Protein AF-0000000068152189 (afdb_homodimer)

Radius of gyration: 27.45 Å; Cα contacts (8 Å, |Δi|>4): 541; chains: 2; bounding box: 45×112×86 Å

Sequence (292 aa):
MARLLTAMFAVFGICLFSLASARADPGDDVKAAYSAWDAAFNNADAKAIAAFYTDDAIFLPATHDVIKGPAGVEKFFGGIFGMGVTGHKLELIEAQGEGNLLIGTAKWSAKGKDAKGADQPWAGVATHVFEKQADGSLKLRVHTFNMARLLTAMFAVFGICLFSLASARADPGDDVKAAYSAWDAAFNNADAKAIAAFYTDDAIFLPATHDVIKGPAGVEKFFGGIFGMGVTGHKLELIEAQGEGNLLIGTAKWSAKGKDAKGADQPWAGVATHVFEKQADGSLKLRVHTFN

Organism: Rhizobium meliloti (strain 1021) (NCBI:txid266834)

Structure (mmCIF, N/CA/C/O backbone):
data_AF-0000000068152189-model_v1
#
loop_
_entity.id
_entity.type
_entity.pdbx_description
1 polymer 'Hypothetical signal peptide protein'
#
loop_
_atom_site.group_PDB
_atom_site.id
_atom_site.type_symbol
_atom_site.label_atom_id
_atom_site.label_alt_id
_atom_site.label_comp_id
_atom_site.label_asym_id
_atom_site.label_entity_id
_atom_site.label_seq_id
_atom_site.pdbx_PDB_ins_code
_atom_site.Cartn_x
_atom_site.Cartn_y
_atom_site.Cartn_z
_atom_site.occupancy
_atom_site.B_iso_or_equiv
_atom_site.auth_seq_id
_atom_site.auth_comp_id
_atom_site.auth_asym_id
_atom_site.auth_atom_id
_atom_site.pdbx_PDB_model_num
ATOM 1 N N . MET A 1 1 ? 8.516 87.375 -3.467 1 39.66 1 MET A N 1
ATOM 2 C CA . MET A 1 1 ? 7.641 86.188 -3.773 1 39.66 1 MET A CA 1
ATOM 3 C C . MET A 1 1 ? 8.414 84.875 -3.736 1 39.66 1 MET A C 1
ATOM 5 O O . MET A 1 1 ? 9.281 84.688 -4.578 1 39.66 1 MET A O 1
ATOM 9 N N . ALA A 1 2 ? 8.75 84.438 -2.482 1 48.41 2 ALA A N 1
ATOM 10 C CA . ALA A 1 2 ? 9.492 83.25 -2.117 1 48.41 2 ALA A CA 1
ATOM 11 C C . ALA A 1 2 ? 8.789 82 -2.631 1 48.41 2 ALA A C 1
ATOM 13 O O . ALA A 1 2 ? 7.598 81.75 -2.373 1 48.41 2 ALA A O 1
ATOM 14 N N . ARG A 1 3 ? 9.102 81.438 -3.793 1 50.25 3 ARG A N 1
ATOM 15 C CA . ARG A 1 3 ? 8.664 80.188 -4.332 1 50.25 3 ARG A CA 1
ATOM 16 C C . ARG A 1 3 ? 8.945 79.062 -3.348 1 50.25 3 ARG A C 1
ATOM 18 O O . ARG A 1 3 ? 10.094 78.812 -2.973 1 50.25 3 ARG A O 1
ATOM 25 N N . LEU A 1 4 ? 8.008 78.688 -2.43 1 46.41 4 LEU A N 1
ATOM 26 C CA . LEU A 1 4 ? 8.039 77.5 -1.586 1 46.41 4 LEU A CA 1
ATOM 27 C C . LEU A 1 4 ? 8.133 76.25 -2.434 1 46.41 4 LEU A C 1
ATOM 29 O O . LEU A 1 4 ? 7.293 76 -3.307 1 46.41 4 LEU A O 1
ATOM 33 N N . LEU A 1 5 ? 9.297 75.688 -2.705 1 50.59 5 LEU A N 1
ATOM 34 C CA . LEU A 1 5 ? 9.539 74.438 -3.332 1 50.59 5 LEU A CA 1
ATOM 35 C C . LEU A 1 5 ? 8.906 73.312 -2.521 1 50.59 5 LEU A C 1
ATOM 37 O O . LEU A 1 5 ? 9.211 73.125 -1.341 1 50.59 5 LEU A O 1
ATOM 41 N N . THR A 1 6 ? 7.629 72.938 -2.723 1 51.97 6 THR A N 1
ATOM 42 C CA . THR A 1 6 ? 6.93 71.75 -2.16 1 51.97 6 THR A CA 1
ATOM 43 C C . THR A 1 6 ? 7.629 70.5 -2.557 1 51.97 6 THR A C 1
ATOM 45 O O . THR A 1 6 ? 7.77 70.188 -3.744 1 51.97 6 THR A O 1
ATOM 48 N N . ALA A 1 7 ? 8.609 69.938 -1.788 1 50.94 7 ALA A N 1
ATOM 49 C CA . ALA A 1 7 ? 9.211 68.625 -1.962 1 50.94 7 ALA A CA 1
ATOM 50 C C . ALA A 1 7 ? 8.156 67.562 -1.886 1 50.94 7 ALA A C 1
ATOM 52 O O . ALA A 1 7 ? 7.414 67.438 -0.903 1 50.94 7 ALA A O 1
ATOM 53 N N . MET A 1 8 ? 7.566 67.125 -2.957 1 50.34 8 MET A N 1
ATOM 54 C CA . MET A 1 8 ? 6.699 65.938 -3.047 1 50.34 8 MET A CA 1
ATOM 55 C C . MET A 1 8 ? 7.445 64.688 -2.635 1 50.34 8 MET A C 1
ATOM 57 O O . MET A 1 8 ? 8.484 64.375 -3.207 1 50.34 8 MET A O 1
ATOM 61 N N . PHE A 1 9 ? 7.41 64.25 -1.346 1 53.28 9 PHE A N 1
ATOM 62 C CA . PHE A 1 9 ? 7.926 62.969 -0.886 1 53.28 9 PHE A CA 1
ATOM 63 C C . PHE A 1 9 ? 7.168 61.812 -1.535 1 53.28 9 PHE A C 1
ATOM 65 O O . PHE A 1 9 ? 5.961 61.656 -1.326 1 53.28 9 PHE A O 1
ATOM 72 N N . ALA A 1 10 ? 7.633 61.25 -2.631 1 52.12 10 ALA A N 1
ATOM 73 C CA . ALA A 1 10 ? 7.098 60.031 -3.219 1 52.12 10 ALA A CA 1
ATOM 74 C C . ALA A 1 10 ? 7.312 58.844 -2.291 1 52.12 10 ALA A C 1
ATOM 76 O O . ALA A 1 10 ? 8.445 58.5 -1.95 1 52.12 10 ALA A O 1
ATOM 77 N N . VAL A 1 11 ? 6.355 58.469 -1.396 1 55.03 11 VAL A N 1
ATOM 78 C CA . VAL A 1 11 ? 6.363 57.25 -0.635 1 55.03 11 VAL A CA 1
ATOM 79 C C . VAL A 1 11 ? 6.379 56.062 -1.592 1 55.03 11 VAL A C 1
ATOM 81 O O . VAL A 1 11 ? 5.441 55.875 -2.373 1 55.03 11 VAL A O 1
ATOM 84 N N . PHE A 1 12 ? 7.59 55.5 -2.027 1 54.66 12 PHE A N 1
ATOM 85 C CA . PHE A 1 12 ? 7.699 54.25 -2.752 1 54.66 12 PHE A CA 1
ATOM 86 C C . PHE A 1 12 ? 7.172 53.094 -1.911 1 54.66 12 PHE A C 1
ATOM 88 O O . PHE A 1 12 ? 7.754 52.75 -0.881 1 54.66 12 PHE A O 1
ATOM 95 N N . GLY A 1 13 ? 5.891 52.781 -2.043 1 51.22 13 GLY A N 1
ATOM 96 C CA . GLY A 1 13 ? 5.348 51.594 -1.441 1 51.22 13 GLY A CA 1
ATOM 97 C C . GLY A 1 13 ? 6.039 50.312 -1.911 1 51.22 13 GLY A C 1
ATOM 98 O O . GLY A 1 13 ? 6.102 50.031 -3.111 1 51.22 13 GLY A O 1
ATOM 99 N N . ILE A 1 14 ? 7.023 49.781 -1.205 1 55.91 14 ILE A N 1
ATOM 100 C CA . ILE A 1 14 ? 7.605 48.469 -1.452 1 55.91 14 ILE A CA 1
ATOM 101 C C . ILE A 1 14 ? 6.504 47.406 -1.477 1 55.91 14 ILE A C 1
ATOM 103 O O . ILE A 1 14 ? 5.859 47.156 -0.458 1 55.91 14 ILE A O 1
ATOM 107 N N . CYS A 1 15 ? 5.883 47.125 -2.6 1 54.66 15 CYS A N 1
ATOM 108 C CA . CYS A 1 15 ? 5.027 45.969 -2.77 1 54.66 15 CYS A CA 1
ATOM 109 C C . CYS A 1 15 ? 5.801 44.688 -2.523 1 54.66 15 CYS A C 1
ATOM 111 O O . CYS A 1 15 ? 6.68 44.312 -3.312 1 54.66 15 CYS A O 1
ATOM 113 N N . LEU A 1 16 ? 5.961 44.219 -1.34 1 51.78 16 LEU A N 1
ATOM 114 C CA . LEU A 1 16 ? 6.461 42.875 -1.058 1 51.78 16 LEU A CA 1
ATOM 115 C C . LEU A 1 16 ? 5.625 41.812 -1.779 1 51.78 16 LEU A C 1
ATOM 117 O O . LEU A 1 16 ? 4.488 41.531 -1.387 1 51.78 16 LEU A O 1
ATOM 121 N N . PHE A 1 17 ? 5.781 41.594 -3.041 1 50.94 17 PHE A N 1
ATOM 122 C CA . PHE A 1 17 ? 5.27 40.375 -3.686 1 50.94 17 PHE A CA 1
ATOM 123 C C . PHE A 1 17 ? 5.676 39.125 -2.91 1 50.94 17 PHE A C 1
ATOM 125 O O . PHE A 1 17 ? 6.867 38.812 -2.809 1 50.94 17 PHE A O 1
ATOM 132 N N . SER A 1 18 ? 4.934 38.75 -1.994 1 49.97 18 SER A N 1
ATOM 133 C CA . SER A 1 18 ? 5.125 37.406 -1.424 1 49.97 18 SER A CA 1
ATOM 134 C C . SER A 1 18 ? 5.223 36.344 -2.516 1 49.97 18 SER A C 1
ATOM 136 O O . SER A 1 18 ? 4.281 36.156 -3.287 1 49.97 18 SER A O 1
ATOM 138 N N . LEU A 1 19 ? 6.258 36.188 -3.152 1 48.12 19 LEU A N 1
ATOM 139 C CA . LEU A 1 19 ? 6.441 34.938 -3.91 1 48.12 19 LEU A CA 1
ATOM 140 C C . LEU A 1 19 ? 5.812 33.75 -3.184 1 48.12 19 LEU A C 1
ATOM 142 O O . LEU A 1 19 ? 6.355 33.281 -2.188 1 48.12 19 LEU A O 1
ATOM 146 N N . ALA A 1 20 ? 4.469 33.781 -3.006 1 46.28 20 ALA A N 1
ATOM 147 C CA . ALA A 1 20 ? 3.857 32.5 -2.6 1 46.28 20 ALA A CA 1
ATOM 148 C C . ALA A 1 20 ? 4.609 31.328 -3.193 1 46.28 20 ALA A C 1
ATOM 150 O O . ALA A 1 20 ? 4.684 31.188 -4.414 1 46.28 20 ALA A O 1
ATOM 151 N N . SER A 1 21 ? 5.695 30.844 -2.754 1 51.03 21 SER A N 1
ATOM 152 C CA . SER A 1 21 ? 6.367 29.609 -3.17 1 51.03 21 SER A CA 1
ATOM 153 C C . SER A 1 21 ? 5.359 28.562 -3.641 1 51.03 21 SER A C 1
ATOM 155 O O . SER A 1 21 ? 4.516 28.125 -2.865 1 51.03 21 SER A O 1
ATOM 157 N N . ALA A 1 22 ? 4.824 28.656 -4.777 1 49.66 22 ALA A N 1
ATOM 158 C CA . ALA A 1 22 ? 3.924 27.703 -5.422 1 49.66 22 ALA A CA 1
ATOM 159 C C . ALA A 1 22 ? 4.168 26.297 -4.91 1 49.66 22 ALA A C 1
ATOM 161 O O . ALA A 1 22 ? 5.285 25.766 -5.008 1 49.66 22 ALA A O 1
ATOM 162 N N . ARG A 1 23 ? 3.434 25.984 -3.863 1 57.81 23 ARG A N 1
ATOM 163 C CA . ARG A 1 23 ? 3.59 24.641 -3.309 1 57.81 23 ARG A CA 1
ATOM 164 C C . ARG A 1 23 ? 3.789 23.609 -4.414 1 57.81 23 ARG A C 1
ATOM 166 O O . ARG A 1 23 ? 3.031 23.578 -5.387 1 57.81 23 ARG A O 1
ATOM 173 N N . ALA A 1 24 ? 4.996 23.094 -4.758 1 63.88 24 ALA A N 1
ATOM 174 C CA . ALA A 1 24 ? 5.34 22.047 -5.723 1 63.88 24 ALA A CA 1
ATOM 175 C C . ALA A 1 24 ? 4.262 20.969 -5.777 1 63.88 24 ALA A C 1
ATOM 177 O O . ALA A 1 24 ? 3.656 20.641 -4.758 1 63.88 24 ALA A O 1
ATOM 178 N N . ASP A 1 25 ? 3.783 20.641 -6.953 1 84.06 25 ASP A N 1
ATOM 179 C CA . ASP A 1 25 ? 2.873 19.531 -7.238 1 84.06 25 ASP A CA 1
ATOM 180 C C . ASP A 1 25 ? 3.42 18.219 -6.695 1 84.06 25 ASP A C 1
ATOM 182 O O . ASP A 1 25 ? 4.512 17.797 -7.07 1 84.06 25 ASP A O 1
ATOM 186 N N . PRO A 1 26 ? 2.758 17.656 -5.738 1 91.56 26 PRO A N 1
ATOM 187 C CA . PRO A 1 26 ? 3.244 16.375 -5.207 1 91.56 26 PRO A CA 1
ATOM 188 C C . PRO A 1 26 ? 3.59 15.375 -6.305 1 91.56 26 PRO A C 1
ATOM 190 O O . PRO A 1 26 ? 4.492 14.547 -6.133 1 91.56 26 PRO A O 1
ATOM 193 N N . GLY A 1 27 ? 2.957 15.43 -7.414 1 94.94 27 GLY A N 1
ATOM 194 C CA . GLY A 1 27 ? 3.221 14.531 -8.523 1 94.94 27 GLY A CA 1
ATOM 195 C C . GLY A 1 27 ? 4.629 14.656 -9.078 1 94.94 27 GLY A C 1
ATOM 196 O O . GLY A 1 27 ? 5.281 13.656 -9.375 1 94.94 27 GLY A O 1
ATOM 197 N N . ASP A 1 28 ? 5.094 15.852 -9.219 1 95.12 28 ASP A N 1
ATOM 198 C CA . ASP A 1 28 ? 6.438 16.062 -9.758 1 95.12 28 ASP A CA 1
ATOM 199 C C . ASP A 1 28 ? 7.5 15.523 -8.805 1 95.12 28 ASP A C 1
ATOM 201 O O . ASP A 1 28 ? 8.477 14.914 -9.234 1 95.12 28 ASP A O 1
ATOM 205 N N . ASP A 1 29 ? 7.344 15.789 -7.57 1 95.69 29 ASP A N 1
ATOM 206 C CA . ASP A 1 29 ? 8.289 15.297 -6.574 1 95.69 29 ASP A CA 1
ATOM 207 C C . ASP A 1 29 ? 8.328 13.766 -6.566 1 95.69 29 ASP A C 1
ATOM 209 O O . ASP A 1 29 ? 9.406 13.172 -6.523 1 95.69 29 ASP A O 1
ATOM 213 N N . VAL A 1 30 ? 7.16 13.148 -6.625 1 97.94 30 VAL A N 1
ATOM 214 C CA . VAL A 1 30 ? 7.074 11.688 -6.582 1 97.94 30 VAL A CA 1
ATOM 215 C C . VAL A 1 30 ? 7.668 11.094 -7.855 1 97.94 30 VAL A C 1
ATOM 217 O O . VAL A 1 30 ? 8.391 10.102 -7.805 1 97.94 30 VAL A O 1
ATOM 220 N N . LYS A 1 31 ? 7.41 11.727 -8.969 1 98.12 31 LYS A N 1
ATOM 221 C CA . LYS A 1 31 ? 7.973 11.242 -10.227 1 98.12 31 LYS A CA 1
ATOM 222 C C . LYS A 1 31 ? 9.5 11.305 -10.203 1 98.12 31 LYS A C 1
ATOM 224 O O . LYS A 1 31 ? 10.164 10.406 -10.703 1 98.12 31 LYS A O 1
ATOM 229 N N . ALA A 1 32 ? 9.992 12.359 -9.695 1 97.62 32 ALA A N 1
ATOM 230 C CA . ALA A 1 32 ? 11.438 12.469 -9.586 1 97.62 32 ALA A CA 1
ATOM 231 C C . ALA A 1 32 ? 12.008 11.383 -8.688 1 97.62 32 ALA A C 1
ATOM 233 O O . ALA A 1 32 ? 13.047 10.789 -8.992 1 97.62 32 ALA A O 1
ATOM 234 N N . ALA A 1 33 ? 11.352 11.141 -7.578 1 98.31 33 ALA A N 1
ATOM 235 C CA . ALA A 1 33 ? 11.773 10.062 -6.684 1 98.31 33 ALA A CA 1
ATOM 236 C C . ALA A 1 33 ? 11.727 8.711 -7.387 1 98.31 33 ALA A C 1
ATOM 238 O O . ALA A 1 33 ? 12.641 7.895 -7.234 1 98.31 33 ALA A O 1
ATOM 239 N N . TYR A 1 34 ? 10.672 8.484 -8.164 1 98.81 34 TYR A N 1
ATOM 240 C CA . TYR A 1 34 ? 10.539 7.238 -8.914 1 98.81 34 TYR A CA 1
ATOM 241 C C . TYR A 1 34 ? 11.68 7.07 -9.906 1 98.81 34 TYR A C 1
ATOM 243 O O . TYR A 1 34 ? 12.25 5.984 -10.023 1 98.81 34 TYR A O 1
ATOM 251 N N . SER A 1 35 ? 11.961 8.102 -10.594 1 98.69 35 SER A N 1
ATOM 252 C CA . SER A 1 35 ? 13.039 8.055 -11.57 1 98.69 35 SER A CA 1
ATOM 253 C C . SER A 1 35 ? 14.375 7.711 -10.914 1 98.69 35 SER A C 1
ATOM 255 O O . SER A 1 35 ? 15.133 6.883 -11.422 1 98.69 35 SER A O 1
ATOM 257 N N . ALA A 1 36 ? 14.664 8.336 -9.828 1 98.62 36 ALA A N 1
ATOM 258 C CA . ALA A 1 36 ? 15.914 8.086 -9.109 1 98.62 36 ALA A CA 1
ATOM 259 C C . ALA A 1 36 ? 15.953 6.656 -8.57 1 98.62 36 ALA A C 1
ATOM 261 O O . ALA A 1 36 ? 17 5.992 -8.625 1 98.62 36 ALA A O 1
ATOM 262 N N . TRP A 1 37 ? 14.875 6.191 -8 1 98.88 37 TRP A N 1
ATOM 263 C CA . TRP A 1 37 ? 14.789 4.828 -7.488 1 98.88 37 TRP A CA 1
ATOM 264 C C . TRP A 1 37 ? 14.992 3.811 -8.609 1 98.88 37 TRP A C 1
ATOM 266 O O . TRP A 1 37 ? 15.75 2.85 -8.453 1 98.88 37 TRP A O 1
ATOM 276 N N . ASP A 1 38 ? 14.305 4.055 -9.734 1 98.88 38 ASP A N 1
ATOM 277 C CA . ASP A 1 38 ? 14.453 3.178 -10.891 1 98.88 38 ASP A CA 1
ATOM 278 C C . ASP A 1 38 ? 15.906 3.121 -11.359 1 98.88 38 ASP A C 1
ATOM 280 O O . ASP A 1 38 ? 16.391 2.057 -11.742 1 98.88 38 ASP A O 1
ATOM 284 N N . ALA A 1 39 ? 16.531 4.238 -11.406 1 98.75 39 ALA A N 1
ATOM 285 C CA . ALA A 1 39 ? 17.938 4.277 -11.805 1 98.75 39 ALA A CA 1
ATOM 286 C C . ALA A 1 39 ? 18.797 3.416 -10.883 1 98.75 39 ALA A C 1
ATOM 288 O O . ALA A 1 39 ? 19.625 2.639 -11.352 1 98.75 39 ALA A O 1
ATOM 289 N N . ALA A 1 40 ? 18.609 3.576 -9.562 1 98.75 40 ALA A N 1
ATOM 290 C CA . ALA A 1 40 ? 19.344 2.762 -8.602 1 98.75 40 ALA A CA 1
ATOM 291 C C . ALA A 1 40 ? 19.062 1.276 -8.805 1 98.75 40 ALA A C 1
ATOM 293 O O . ALA A 1 40 ? 19.969 0.45 -8.758 1 98.75 40 ALA A O 1
ATOM 294 N N . PHE A 1 41 ? 17.797 0.925 -9.016 1 98.88 41 PHE A N 1
ATOM 295 C CA . PHE A 1 41 ? 17.406 -0.46 -9.266 1 98.88 41 PHE A CA 1
ATOM 296 C C . PHE A 1 41 ? 18.125 -1.003 -10.5 1 98.88 41 PHE A C 1
ATOM 298 O O . PHE A 1 41 ? 18.703 -2.088 -10.453 1 98.88 41 PHE A O 1
ATOM 305 N N . ASN A 1 42 ? 18.047 -0.25 -11.547 1 98.56 42 ASN A N 1
ATOM 306 C CA . ASN A 1 42 ? 18.547 -0.735 -12.828 1 98.56 42 ASN A CA 1
ATOM 307 C C . ASN A 1 42 ? 20.078 -0.738 -12.867 1 98.56 42 ASN A C 1
ATOM 309 O O . ASN A 1 42 ? 20.672 -1.33 -13.766 1 98.56 42 ASN A O 1
ATOM 313 N N . ASN A 1 43 ? 20.703 -0.126 -11.93 1 98.5 43 ASN A N 1
ATOM 314 C CA . ASN A 1 43 ? 22.141 -0.241 -11.711 1 98.5 43 ASN A CA 1
ATOM 315 C C . ASN A 1 43 ? 22.484 -1.391 -10.766 1 98.5 43 ASN A C 1
ATOM 317 O O . ASN A 1 43 ? 23.641 -1.598 -10.422 1 98.5 43 ASN A O 1
ATOM 321 N N . ALA A 1 44 ? 21.469 -2.066 -10.297 1 98.5 44 ALA A N 1
ATOM 322 C CA . ALA A 1 44 ? 21.594 -3.17 -9.344 1 98.5 44 ALA A CA 1
ATOM 323 C C . ALA A 1 44 ? 22.344 -2.736 -8.094 1 98.5 44 ALA A C 1
ATOM 325 O O . ALA A 1 44 ? 23.234 -3.447 -7.613 1 98.5 44 ALA A O 1
ATOM 326 N N . ASP A 1 45 ? 22.078 -1.561 -7.656 1 98.38 45 ASP A N 1
ATOM 327 C CA . ASP A 1 45 ? 22.75 -0.959 -6.508 1 98.38 45 ASP A CA 1
ATOM 328 C C . ASP A 1 45 ? 21.875 -1.033 -5.262 1 98.38 45 ASP A C 1
ATOM 330 O O . ASP A 1 45 ? 21.203 -0.058 -4.902 1 98.38 45 ASP A O 1
ATOM 334 N N . ALA A 1 46 ? 21.969 -2.15 -4.527 1 98.69 46 ALA A N 1
ATOM 335 C CA . ALA A 1 46 ? 21.078 -2.396 -3.396 1 98.69 46 ALA A CA 1
ATOM 336 C C . ALA A 1 46 ? 21.312 -1.379 -2.283 1 98.69 46 ALA A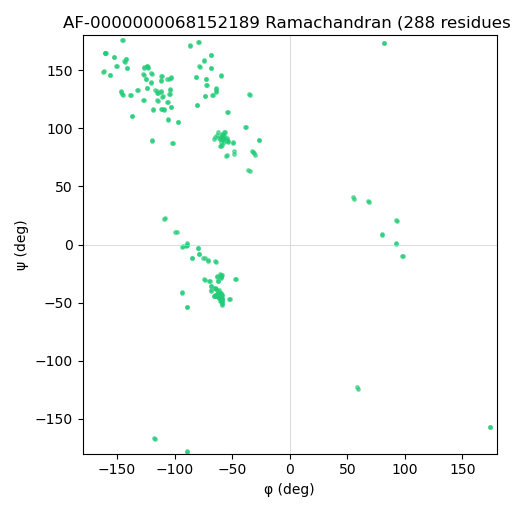 C 1
ATOM 338 O O . ALA A 1 46 ? 20.375 -0.97 -1.599 1 98.69 46 ALA A O 1
ATOM 339 N N . LYS A 1 47 ? 22.5 -1.026 -2.084 1 98.62 47 LYS A N 1
ATOM 340 C CA . LYS A 1 47 ? 22.812 -0.031 -1.064 1 98.62 47 LYS A CA 1
ATOM 341 C C . LYS A 1 47 ? 22.188 1.32 -1.403 1 98.62 47 LYS A C 1
ATOM 343 O O . LYS A 1 47 ? 21.641 1.989 -0.529 1 98.62 47 LYS A O 1
ATOM 348 N N . ALA A 1 48 ? 22.312 1.709 -2.666 1 98.69 48 ALA A N 1
ATOM 349 C CA . ALA A 1 48 ? 21.688 2.959 -3.094 1 98.69 48 ALA A CA 1
ATOM 350 C C . ALA A 1 48 ? 20.172 2.908 -2.922 1 98.69 48 ALA A C 1
ATOM 352 O O . ALA A 1 48 ? 19.547 3.895 -2.521 1 98.69 48 ALA A O 1
ATOM 353 N N . ILE A 1 49 ? 19.547 1.793 -3.211 1 98.88 49 ILE A N 1
ATOM 354 C CA . ILE A 1 49 ? 18.109 1.626 -3.021 1 98.88 49 ILE A CA 1
ATOM 355 C C . ILE A 1 49 ? 17.766 1.818 -1.548 1 98.88 49 ILE A C 1
ATOM 357 O O . ILE A 1 49 ? 16.844 2.564 -1.216 1 98.88 49 ILE A O 1
ATOM 361 N N . ALA A 1 50 ? 18.5 1.171 -0.712 1 98.81 50 ALA A N 1
ATOM 362 C CA . ALA A 1 50 ? 18.219 1.217 0.721 1 98.81 50 ALA A CA 1
ATOM 363 C C . ALA A 1 50 ? 18.281 2.646 1.247 1 98.81 50 ALA A C 1
ATOM 365 O O . ALA A 1 50 ? 17.578 3 2.195 1 98.81 50 ALA A O 1
ATOM 366 N N . ALA A 1 51 ? 19.062 3.482 0.639 1 98.56 51 ALA A N 1
ATOM 367 C CA . ALA A 1 51 ? 19.281 4.855 1.086 1 98.56 51 ALA A CA 1
ATOM 368 C C . ALA A 1 51 ? 18.031 5.707 0.85 1 98.56 51 ALA A C 1
ATOM 370 O O . ALA A 1 51 ? 17.922 6.816 1.379 1 98.56 51 ALA A O 1
ATOM 371 N N . PHE A 1 52 ? 17.094 5.203 0.05 1 98.88 52 PHE A N 1
ATOM 372 C CA . PHE A 1 52 ? 15.852 5.93 -0.205 1 98.88 52 PHE A CA 1
ATOM 373 C C . PHE A 1 52 ? 14.875 5.758 0.953 1 98.88 52 PHE A C 1
ATOM 375 O O . PHE A 1 52 ? 13.805 6.367 0.961 1 98.88 52 PHE A O 1
ATOM 382 N N . TYR A 1 53 ? 15.188 4.984 1.949 1 98.88 53 TYR A N 1
ATOM 383 C CA . TYR A 1 53 ? 14.227 4.625 2.984 1 98.88 53 TYR A CA 1
ATOM 384 C C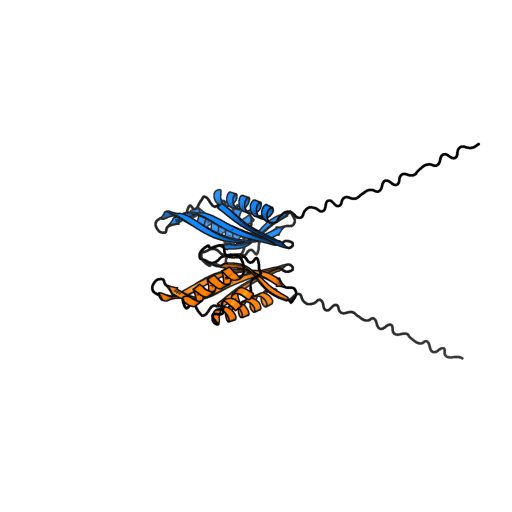 . TYR A 1 53 ? 14.594 5.266 4.316 1 98.88 53 TYR A C 1
ATOM 386 O O . TYR A 1 53 ? 15.781 5.406 4.641 1 98.88 53 TYR A O 1
ATOM 394 N N . THR A 1 54 ? 13.562 5.656 5.086 1 98.31 54 THR A N 1
ATOM 395 C CA . THR A 1 54 ? 13.789 6.125 6.449 1 98.31 54 THR A CA 1
ATOM 396 C C . THR A 1 54 ? 14.258 4.98 7.344 1 98.31 54 THR A C 1
ATOM 398 O O . THR A 1 54 ? 14.078 3.809 7.008 1 98.31 54 THR A O 1
ATOM 401 N N . ASP A 1 55 ? 14.82 5.312 8.492 1 98.06 55 ASP A N 1
ATOM 402 C CA . ASP A 1 55 ? 15.352 4.309 9.406 1 98.06 55 ASP A CA 1
ATOM 403 C C . ASP A 1 55 ? 14.242 3.393 9.922 1 98.06 55 ASP A C 1
ATOM 405 O O . ASP A 1 55 ? 14.484 2.221 10.211 1 98.06 55 ASP A O 1
ATOM 409 N N . ASP A 1 56 ? 13.039 3.867 9.984 1 97 56 ASP A N 1
ATOM 410 C CA . ASP A 1 56 ? 11.914 3.107 10.531 1 97 56 ASP A CA 1
ATOM 411 C C . ASP A 1 56 ? 10.953 2.68 9.422 1 97 56 ASP A C 1
ATOM 413 O O . ASP A 1 56 ? 9.766 2.479 9.672 1 97 56 ASP A O 1
ATOM 417 N N . ALA A 1 57 ? 11.422 2.621 8.219 1 98.38 57 ALA A N 1
ATOM 418 C CA . ALA A 1 57 ? 10.586 2.271 7.074 1 98.38 57 ALA A CA 1
ATOM 419 C C . ALA A 1 57 ? 9.969 0.887 7.246 1 98.38 57 ALA A C 1
ATOM 421 O O . ALA A 1 57 ? 10.57 0.004 7.863 1 98.38 57 ALA A O 1
ATOM 422 N N . ILE A 1 58 ? 8.789 0.745 6.766 1 98.69 58 ILE A N 1
ATOM 423 C CA . ILE A 1 58 ? 8.117 -0.543 6.629 1 98.69 58 ILE A CA 1
ATOM 424 C C . ILE A 1 58 ? 8.031 -0.924 5.152 1 98.69 58 ILE A C 1
ATOM 426 O O . ILE A 1 58 ? 7.445 -0.19 4.352 1 98.69 58 ILE A O 1
ATOM 430 N N . PHE A 1 59 ? 8.672 -1.983 4.793 1 98.75 59 PHE A N 1
ATOM 431 C CA . PHE A 1 59 ? 8.727 -2.52 3.438 1 98.75 59 PHE A CA 1
ATOM 432 C C . PHE A 1 59 ? 7.98 -3.848 3.352 1 98.75 59 PHE A C 1
ATOM 434 O O . PHE A 1 59 ? 8.352 -4.82 4.012 1 98.75 59 PHE A O 1
ATOM 441 N N . LEU A 1 60 ? 6.906 -3.842 2.533 1 98.75 60 LEU A N 1
ATOM 442 C CA . LEU A 1 60 ? 5.988 -4.969 2.43 1 98.75 60 LEU A CA 1
ATOM 443 C C . LEU A 1 60 ? 5.953 -5.516 1.006 1 98.75 60 LEU A C 1
ATOM 445 O O . LEU A 1 60 ? 5.137 -5.086 0.19 1 98.75 60 LEU A O 1
ATOM 449 N N . PRO A 1 61 ? 6.832 -6.484 0.705 1 97.88 61 PRO A N 1
ATOM 450 C CA . PRO A 1 61 ? 6.918 -7.031 -0.651 1 97.88 61 PRO A CA 1
ATOM 451 C C . PRO A 1 61 ? 5.824 -8.055 -0.948 1 97.88 61 PRO A C 1
ATOM 453 O O . PRO A 1 61 ? 5.062 -8.43 -0.051 1 97.88 61 PRO A O 1
ATOM 456 N N . ALA A 1 62 ? 5.785 -8.477 -2.156 1 94.69 62 ALA A N 1
ATOM 457 C CA . ALA A 1 62 ? 4.785 -9.406 -2.658 1 94.69 62 ALA A CA 1
ATOM 458 C C . ALA A 1 62 ? 4.895 -10.758 -1.957 1 94.69 62 ALA A C 1
ATOM 460 O O . ALA A 1 62 ? 3.971 -11.578 -2.018 1 94.69 62 ALA A O 1
ATOM 461 N N . THR A 1 63 ? 5.984 -11.023 -1.268 1 94.5 63 THR A N 1
ATOM 462 C CA . THR A 1 63 ? 6.199 -12.281 -0.55 1 94.5 63 THR A CA 1
ATOM 463 C C . THR A 1 63 ? 5.449 -12.281 0.777 1 94.5 63 THR A C 1
ATOM 465 O O . THR A 1 63 ? 5.457 -13.273 1.502 1 94.5 63 THR A O 1
ATOM 468 N N . HIS A 1 64 ? 4.883 -11.203 1.192 1 95.75 64 HIS A N 1
ATOM 469 C CA . HIS A 1 64 ? 4.078 -11.016 2.393 1 95.75 64 HIS A CA 1
ATOM 470 C C . HIS A 1 64 ? 4.957 -10.844 3.627 1 95.75 64 HIS A C 1
ATOM 472 O O . HIS A 1 64 ? 4.453 -10.797 4.75 1 95.75 64 HIS A O 1
ATOM 478 N N . ASP A 1 65 ? 6.234 -10.711 3.443 1 96.88 65 ASP A N 1
ATOM 479 C CA . ASP A 1 65 ? 7.121 -10.43 4.562 1 96.88 65 ASP A CA 1
ATOM 480 C C . ASP A 1 65 ? 6.887 -9.031 5.113 1 96.88 65 ASP A C 1
ATOM 482 O O . ASP A 1 65 ? 6.395 -8.148 4.402 1 96.88 65 ASP A O 1
ATOM 486 N N . VAL A 1 66 ? 7.172 -8.914 6.363 1 98.38 66 VAL A N 1
ATOM 487 C CA . VAL A 1 66 ? 7.262 -7.594 6.988 1 98.38 66 VAL A CA 1
ATOM 488 C C . VAL A 1 66 ? 8.727 -7.238 7.23 1 98.38 66 VAL A C 1
ATOM 490 O O . VAL A 1 66 ? 9.367 -7.789 8.133 1 98.38 66 VAL A O 1
ATOM 493 N N . ILE A 1 67 ? 9.234 -6.309 6.441 1 98.56 67 ILE A N 1
ATOM 494 C CA . ILE A 1 67 ? 10.641 -5.926 6.523 1 98.56 67 ILE A CA 1
ATOM 495 C C . ILE A 1 67 ? 10.758 -4.5 7.059 1 98.56 67 ILE A C 1
ATOM 497 O O . ILE A 1 67 ? 10.07 -3.592 6.582 1 98.56 67 ILE A O 1
ATOM 501 N N . LYS A 1 68 ? 11.633 -4.34 8.055 1 97.94 68 LYS A N 1
ATOM 502 C CA . LYS A 1 68 ? 11.773 -3.025 8.672 1 97.94 68 LYS A CA 1
ATOM 503 C C . LYS A 1 68 ? 13.156 -2.438 8.414 1 97.94 68 LYS A C 1
ATOM 505 O O . LYS A 1 68 ? 14.164 -3.123 8.578 1 97.94 68 LYS A O 1
ATOM 510 N N . GLY A 1 69 ? 13.117 -1.193 7.949 1 98.44 69 GLY A N 1
ATOM 511 C CA . GLY A 1 69 ? 14.336 -0.403 7.844 1 98.44 69 GLY A CA 1
ATOM 512 C C . GLY A 1 69 ? 15.133 -0.703 6.59 1 98.44 69 GLY A C 1
ATOM 513 O O . GLY A 1 69 ? 14.836 -1.658 5.871 1 98.44 69 GLY A O 1
ATOM 514 N N . PRO A 1 70 ? 16.188 0.102 6.379 1 98.81 70 PRO A N 1
ATOM 515 C CA . PRO A 1 70 ? 16.953 0.043 5.133 1 98.81 70 PRO A CA 1
ATOM 516 C C . PRO A 1 70 ? 17.766 -1.243 5 1 98.81 70 PRO A C 1
ATOM 518 O O . PRO A 1 70 ? 17.969 -1.732 3.887 1 98.81 70 PRO A O 1
ATOM 521 N N . ALA A 1 71 ? 18.219 -1.806 6.098 1 98.81 71 ALA A N 1
ATOM 522 C CA . ALA A 1 71 ? 19.031 -3.014 6.02 1 98.81 71 ALA A CA 1
ATOM 523 C C . ALA A 1 71 ? 18.234 -4.172 5.418 1 98.81 71 ALA A C 1
ATOM 525 O O . ALA A 1 71 ? 18.766 -4.934 4.602 1 98.81 71 ALA A O 1
ATOM 526 N N . GLY A 1 72 ? 17.016 -4.328 5.863 1 98.81 72 GLY A N 1
ATOM 527 C CA . GLY A 1 72 ? 16.156 -5.352 5.289 1 98.81 72 GLY A CA 1
ATOM 528 C C . GLY A 1 72 ? 15.844 -5.113 3.82 1 98.81 72 GLY A C 1
ATOM 529 O O . GLY A 1 72 ? 15.789 -6.059 3.031 1 98.81 72 GLY A O 1
ATOM 530 N N . VAL A 1 73 ? 15.648 -3.828 3.461 1 98.88 73 VAL A N 1
ATOM 531 C CA . VAL A 1 73 ? 15.391 -3.465 2.07 1 98.88 73 VAL A CA 1
ATOM 532 C C . VAL A 1 73 ? 16.609 -3.822 1.212 1 98.88 73 VAL A C 1
ATOM 534 O O . VAL A 1 73 ? 16.453 -4.398 0.13 1 98.88 73 VAL A O 1
ATOM 537 N N . GLU A 1 74 ? 17.781 -3.492 1.729 1 98.88 74 GLU A N 1
ATOM 538 C CA . GLU A 1 74 ? 19.016 -3.799 1.01 1 98.88 74 GLU A CA 1
ATOM 539 C C . GLU A 1 74 ? 19.141 -5.297 0.75 1 98.88 74 GLU A C 1
ATOM 541 O O . GLU A 1 74 ? 19.469 -5.715 -0.363 1 98.88 74 GLU A O 1
ATOM 546 N N . LYS A 1 75 ? 18.906 -6.039 1.775 1 98.75 75 LYS A N 1
ATOM 547 C CA . LYS A 1 75 ? 18.984 -7.488 1.644 1 98.75 75 LYS A CA 1
ATOM 548 C C . LYS A 1 75 ? 17.984 -8.008 0.623 1 98.75 75 LYS A C 1
ATOM 550 O O . LYS A 1 75 ? 18.312 -8.867 -0.204 1 98.75 75 LYS A O 1
ATOM 555 N N . PHE A 1 76 ? 16.781 -7.547 0.677 1 98.69 76 PHE A N 1
ATOM 556 C CA . PHE A 1 76 ? 15.734 -7.992 -0.236 1 98.69 76 PHE A CA 1
ATOM 557 C C . PHE A 1 76 ? 16.125 -7.719 -1.684 1 98.69 76 PHE A C 1
ATOM 559 O O . PHE A 1 76 ? 16.125 -8.633 -2.512 1 98.69 76 PHE A O 1
ATOM 566 N N . PHE A 1 77 ? 16.516 -6.496 -1.978 1 98.62 77 PHE A N 1
ATOM 567 C CA . PHE A 1 77 ? 16.797 -6.156 -3.365 1 98.62 77 PHE A CA 1
ATOM 568 C C . PHE A 1 77 ? 18.125 -6.762 -3.811 1 98.62 77 PHE A C 1
ATOM 570 O O . PHE A 1 77 ? 18.312 -7.07 -4.988 1 98.62 77 PHE A O 1
ATOM 577 N N . GLY A 1 78 ? 19.047 -6.914 -2.846 1 98.56 78 GLY A N 1
ATOM 578 C CA . GLY A 1 78 ? 20.219 -7.7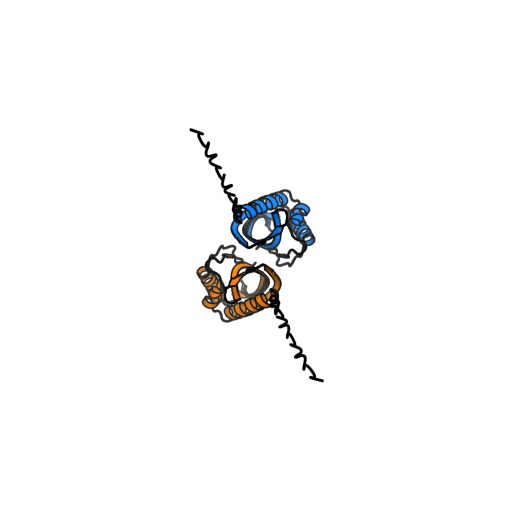15 -3.189 1 98.56 78 GLY A CA 1
ATOM 579 C C . GLY A 1 78 ? 19.859 -9.078 -3.754 1 98.56 78 GLY A C 1
ATOM 580 O O . GLY A 1 78 ? 20.469 -9.531 -4.727 1 98.56 78 GLY A O 1
ATOM 581 N N . GLY A 1 79 ? 18.938 -9.766 -3.09 1 97.31 79 GLY A N 1
ATOM 582 C CA . GLY A 1 79 ? 18.453 -11.031 -3.596 1 97.31 79 GLY A CA 1
ATOM 583 C C . GLY A 1 79 ? 17.797 -10.922 -4.961 1 97.31 79 GLY A C 1
ATOM 584 O O . GLY A 1 79 ? 18.016 -11.758 -5.836 1 97.31 79 GLY A O 1
ATOM 585 N N . ILE A 1 80 ? 17.031 -9.945 -5.215 1 97.31 80 ILE A N 1
ATOM 586 C CA . ILE A 1 80 ? 16.359 -9.711 -6.488 1 97.31 80 ILE A CA 1
ATOM 587 C C . ILE A 1 80 ? 17.391 -9.555 -7.602 1 97.31 80 ILE A C 1
ATOM 589 O O . ILE A 1 80 ? 17.234 -10.125 -8.68 1 97.31 80 ILE A O 1
ATOM 593 N N . PHE A 1 81 ? 18.406 -8.797 -7.332 1 97.56 81 PHE A N 1
ATOM 594 C CA . PHE A 1 81 ? 19.438 -8.57 -8.32 1 97.56 81 PHE A CA 1
ATOM 595 C C . PHE A 1 81 ? 20.234 -9.844 -8.578 1 97.56 81 PHE A C 1
ATOM 597 O O . PHE A 1 81 ? 20.656 -10.109 -9.703 1 97.56 81 PHE A O 1
ATOM 604 N N . GLY A 1 82 ? 20.438 -10.617 -7.535 1 95.56 82 GLY A N 1
ATOM 605 C CA . GLY A 1 82 ? 21.078 -11.914 -7.699 1 95.56 82 GLY A CA 1
ATOM 606 C C . GLY A 1 82 ? 20.328 -12.844 -8.625 1 95.56 82 GLY A C 1
ATOM 607 O O . GLY A 1 82 ? 20.922 -13.703 -9.273 1 95.56 82 GLY A O 1
ATOM 608 N N . MET A 1 83 ? 19.062 -12.664 -8.75 1 94.62 83 MET A N 1
ATOM 609 C CA . MET A 1 83 ? 18.203 -13.484 -9.609 1 94.62 83 MET A CA 1
ATOM 610 C C . MET A 1 83 ? 18.219 -12.961 -11.047 1 94.62 83 MET A C 1
ATOM 612 O O . MET A 1 83 ? 17.594 -13.547 -11.93 1 94.62 83 MET A O 1
ATOM 616 N N . GLY A 1 84 ? 18.766 -11.781 -11.195 1 94.75 84 GLY A N 1
ATOM 617 C CA . GLY A 1 84 ? 18.938 -11.25 -12.539 1 94.75 84 GLY A CA 1
ATOM 618 C C . GLY A 1 84 ? 17.781 -10.383 -12.992 1 94.75 84 GLY A C 1
ATOM 619 O O . GLY A 1 84 ? 17.578 -10.164 -14.188 1 94.75 84 GLY A O 1
ATOM 620 N N . VAL A 1 85 ? 17.016 -9.891 -12.102 1 96.94 85 VAL A N 1
ATOM 621 C CA . VAL A 1 85 ? 15.883 -9.039 -12.453 1 96.94 85 VAL A CA 1
ATOM 622 C C . VAL A 1 85 ? 16.391 -7.672 -12.922 1 96.94 85 VAL A C 1
ATOM 624 O O . VAL A 1 85 ? 17.281 -7.094 -12.312 1 96.94 85 VAL A O 1
ATOM 627 N N . THR A 1 86 ? 15.797 -7.125 -14 1 96.81 86 THR A N 1
ATOM 628 C CA . THR A 1 86 ? 16.219 -5.859 -14.594 1 96.81 86 THR A CA 1
ATOM 629 C C . THR A 1 86 ? 15.016 -5.09 -15.133 1 96.81 86 THR A C 1
ATOM 631 O O . THR A 1 86 ? 13.891 -5.574 -15.086 1 96.81 86 THR A O 1
ATOM 634 N N . GLY A 1 87 ? 15.305 -3.891 -15.617 1 98.44 87 GLY A N 1
ATOM 635 C CA . GLY A 1 87 ? 14.336 -3.139 -16.406 1 98.44 87 GLY A CA 1
ATOM 636 C C . GLY A 1 87 ? 13.141 -2.67 -15.586 1 98.44 87 GLY A C 1
ATOM 637 O O . GLY A 1 87 ? 12.008 -2.709 -16.062 1 98.44 87 GLY A O 1
ATOM 638 N N . HIS A 1 88 ? 13.43 -2.291 -14.336 1 98.75 88 HIS A N 1
ATOM 639 C CA . HIS A 1 88 ? 12.336 -1.829 -13.492 1 98.75 88 HIS A CA 1
ATOM 640 C C . HIS A 1 88 ? 11.852 -0.449 -13.914 1 98.75 88 HIS A C 1
ATOM 642 O O . HIS A 1 88 ? 12.656 0.424 -14.242 1 98.75 88 HIS A O 1
ATOM 648 N N . LYS A 1 89 ? 10.57 -0.274 -13.82 1 98.88 89 LYS A N 1
ATOM 649 C CA . LYS A 1 89 ? 9.953 1.005 -14.156 1 98.88 89 LYS A CA 1
ATOM 650 C C . LYS A 1 89 ? 8.734 1.273 -13.273 1 98.88 89 LYS A C 1
ATOM 652 O O . LYS A 1 89 ? 7.898 0.391 -13.078 1 98.88 89 LYS A O 1
ATOM 657 N N . LEU A 1 90 ? 8.719 2.459 -12.75 1 98.88 90 LEU A N 1
ATOM 658 C CA . LEU A 1 90 ? 7.547 2.961 -12.039 1 98.88 90 LEU A CA 1
ATOM 659 C C . LEU A 1 90 ? 6.793 3.977 -12.891 1 98.88 90 LEU A C 1
ATOM 661 O O . LEU A 1 90 ? 7.391 4.902 -13.438 1 98.88 90 LEU A O 1
ATOM 665 N N . GLU A 1 91 ? 5.539 3.781 -13.008 1 98.75 91 GLU A N 1
ATOM 666 C CA . GLU A 1 91 ? 4.648 4.723 -13.688 1 98.75 91 GLU A CA 1
ATOM 667 C C . GLU A 1 91 ? 3.594 5.266 -12.727 1 98.75 91 GLU A C 1
ATOM 669 O O . GLU A 1 91 ? 2.713 4.527 -12.281 1 98.75 91 GLU A O 1
ATOM 674 N N . LEU A 1 92 ? 3.631 6.531 -12.484 1 98.75 92 LEU A N 1
ATOM 675 C CA . LEU A 1 92 ? 2.758 7.16 -11.5 1 98.75 92 LEU A CA 1
ATOM 676 C C . LEU A 1 92 ? 1.301 7.102 -11.945 1 98.75 92 LEU A C 1
ATOM 678 O O . LEU A 1 92 ? 0.98 7.445 -13.086 1 98.75 92 LEU A O 1
ATOM 682 N N . ILE A 1 93 ? 0.461 6.637 -11.094 1 98.5 93 ILE A N 1
ATOM 683 C CA . ILE A 1 93 ? -0.983 6.723 -11.281 1 98.5 93 ILE A CA 1
ATOM 684 C C . ILE A 1 93 ? -1.505 8.031 -10.688 1 98.5 93 ILE A C 1
ATOM 686 O O . ILE A 1 93 ? -2.145 8.82 -11.383 1 98.5 93 ILE A O 1
ATOM 690 N N . GLU A 1 94 ? -1.164 8.211 -9.43 1 97.44 94 GLU A N 1
ATOM 691 C CA . GLU A 1 94 ? -1.608 9.406 -8.719 1 97.44 94 GLU A CA 1
ATOM 692 C C . GLU A 1 94 ? -0.686 9.727 -7.547 1 97.44 94 GLU A C 1
ATOM 694 O O . GLU A 1 94 ? -0.147 8.82 -6.91 1 97.44 94 GLU A O 1
ATOM 699 N N . ALA A 1 95 ? -0.519 10.977 -7.301 1 97.5 95 ALA A N 1
ATOM 700 C CA . ALA A 1 95 ? 0.192 11.453 -6.117 1 97.5 95 ALA A CA 1
ATOM 701 C C . ALA A 1 95 ? -0.67 12.414 -5.309 1 97.5 95 ALA A C 1
ATOM 703 O O . ALA A 1 95 ? -1.398 13.234 -5.875 1 97.5 95 ALA A O 1
ATOM 704 N N . GLN A 1 96 ? -0.535 12.297 -4.059 1 92.94 96 GLN A N 1
ATOM 705 C CA . GLN A 1 96 ? -1.159 13.234 -3.133 1 92.94 96 GLN A CA 1
ATOM 706 C C . GLN A 1 96 ? -0.247 13.523 -1.945 1 92.94 96 GLN A C 1
ATOM 708 O O . GLN A 1 96 ? 0.747 12.828 -1.733 1 92.94 96 GLN A O 1
ATOM 713 N N . GLY A 1 97 ? -0.55 14.688 -1.275 1 86.56 97 GLY A N 1
ATOM 714 C CA . GLY A 1 97 ? 0.315 14.977 -0.143 1 86.56 97 GLY A CA 1
ATOM 715 C C . GLY A 1 97 ? -0.284 15.984 0.824 1 86.56 97 GLY A C 1
ATOM 716 O O . GLY A 1 97 ? -1.16 16.766 0.45 1 86.56 97 GLY A O 1
ATOM 717 N N . GLU A 1 98 ? 0.082 15.789 1.991 1 83.5 98 GLU A N 1
ATOM 718 C CA . GLU A 1 98 ? -0.187 16.734 3.07 1 83.5 98 GLU A CA 1
ATOM 719 C C . GLU A 1 98 ? 1.026 16.891 3.984 1 83.5 98 GLU A C 1
ATOM 721 O O . GLU A 1 98 ? 1.565 15.898 4.48 1 83.5 98 GLU A O 1
ATOM 726 N N . GLY A 1 99 ? 1.42 18.219 4.211 1 84.19 99 GLY A N 1
ATOM 727 C CA . GLY A 1 99 ? 2.6 18.422 5.035 1 84.19 99 GLY A CA 1
ATOM 728 C C . GLY A 1 99 ? 3.842 17.75 4.473 1 84.19 99 GLY A C 1
ATOM 729 O O . GLY A 1 99 ? 4.191 17.953 3.311 1 84.19 99 GLY A O 1
ATOM 730 N N . ASN A 1 100 ? 4.398 16.875 5.367 1 89.19 100 ASN A N 1
ATOM 731 C CA . ASN A 1 100 ? 5.645 16.234 4.969 1 89.19 100 ASN A CA 1
ATOM 732 C C . ASN A 1 100 ? 5.402 14.82 4.445 1 89.19 100 ASN A C 1
ATOM 734 O O . ASN A 1 100 ? 6.348 14.062 4.219 1 89.19 100 ASN A O 1
ATOM 738 N N . LEU A 1 101 ? 4.172 14.516 4.242 1 93.31 101 LEU A N 1
ATOM 739 C CA . LEU A 1 101 ? 3.848 13.188 3.732 1 93.31 101 LEU A CA 1
ATOM 740 C C . LEU A 1 101 ? 3.34 13.266 2.297 1 93.31 101 LEU A C 1
ATOM 742 O O . LEU A 1 101 ? 2.471 14.078 1.985 1 93.31 101 LEU A O 1
ATOM 746 N N . LEU A 1 102 ? 3.928 12.516 1.483 1 95.88 102 LEU A N 1
ATOM 747 C CA . LEU A 1 102 ? 3.441 12.32 0.121 1 95.88 102 LEU A CA 1
ATOM 748 C C . LEU A 1 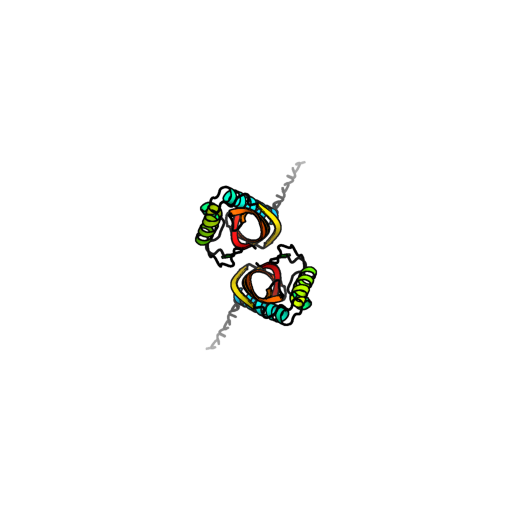102 ? 3.121 10.852 -0.137 1 95.88 102 LEU A C 1
ATOM 750 O O . LEU A 1 102 ? 3.859 9.969 0.297 1 95.88 102 LEU A O 1
ATOM 754 N N . ILE A 1 103 ? 2.043 10.633 -0.809 1 97.62 103 ILE A N 1
ATOM 755 C CA . ILE A 1 103 ? 1.62 9.289 -1.191 1 97.62 103 ILE A CA 1
ATOM 756 C C . ILE A 1 103 ? 1.665 9.148 -2.711 1 97.62 103 ILE A C 1
ATOM 758 O O . ILE A 1 103 ? 1.12 9.984 -3.436 1 97.62 103 ILE A O 1
ATOM 762 N N . GLY A 1 104 ? 2.391 8.18 -3.129 1 98.44 104 GLY A N 1
ATOM 763 C CA . GLY A 1 104 ? 2.375 7.816 -4.535 1 98.44 104 GLY A CA 1
ATOM 764 C C . GLY A 1 104 ? 1.824 6.422 -4.781 1 98.44 104 GLY A C 1
ATOM 765 O O . GLY A 1 104 ? 2.174 5.477 -4.074 1 98.44 104 GLY A O 1
ATOM 766 N N . THR A 1 105 ? 0.931 6.305 -5.723 1 98.75 105 THR A N 1
ATOM 767 C CA . THR A 1 105 ? 0.513 5.016 -6.27 1 98.75 105 THR A CA 1
ATOM 768 C C . THR A 1 105 ? 0.986 4.867 -7.711 1 98.75 105 THR A C 1
ATOM 770 O O . THR A 1 105 ? 1.002 5.836 -8.469 1 98.75 105 THR A O 1
ATOM 773 N N . ALA A 1 106 ? 1.42 3.652 -8.023 1 98.88 106 ALA A N 1
ATOM 774 C CA . ALA A 1 106 ? 2.057 3.479 -9.328 1 98.88 106 ALA A CA 1
ATOM 775 C C . ALA A 1 106 ? 1.838 2.066 -9.859 1 98.88 106 ALA A C 1
ATOM 777 O O . ALA A 1 106 ? 1.609 1.132 -9.094 1 98.88 106 ALA A O 1
ATOM 778 N N . LYS A 1 107 ? 1.877 1.983 -11.148 1 98.75 107 LYS A N 1
ATOM 779 C CA . LYS A 1 107 ? 2.188 0.695 -11.758 1 98.75 107 LYS A CA 1
ATOM 780 C C . LYS A 1 107 ? 3.691 0.44 -11.773 1 98.75 107 LYS A C 1
ATOM 782 O O . LYS A 1 107 ? 4.484 1.369 -11.945 1 98.75 107 LYS A O 1
ATOM 787 N N . TRP A 1 108 ? 4.078 -0.774 -11.586 1 98.69 108 TRP A N 1
ATOM 788 C CA . TRP A 1 108 ? 5.48 -1.143 -11.742 1 98.69 108 TRP A CA 1
ATOM 789 C C . TRP A 1 108 ? 5.633 -2.311 -12.711 1 98.69 108 TRP A C 1
ATOM 791 O O . TRP A 1 108 ? 4.711 -3.109 -12.875 1 98.69 108 TRP A O 1
ATOM 801 N N . SER A 1 109 ? 6.742 -2.357 -13.32 1 98.69 109 SER A N 1
ATOM 802 C CA . SER A 1 109 ? 7.125 -3.471 -14.18 1 98.69 109 SER A CA 1
ATOM 803 C C . SER A 1 109 ? 8.617 -3.768 -14.07 1 98.69 109 SER A C 1
ATOM 805 O O . SER A 1 109 ? 9.398 -2.906 -13.656 1 98.69 109 SER A O 1
ATOM 807 N N . ALA A 1 110 ? 8.953 -4.992 -14.43 1 98.5 110 ALA A N 1
ATOM 808 C CA . ALA A 1 110 ? 10.344 -5.43 -14.484 1 98.5 110 ALA A CA 1
ATOM 809 C C . ALA A 1 110 ? 10.492 -6.668 -15.367 1 98.5 110 ALA A C 1
ATOM 811 O O . ALA A 1 110 ? 9.5 -7.27 -15.773 1 98.5 110 ALA A O 1
ATOM 812 N N . LYS A 1 111 ? 11.664 -6.941 -15.711 1 98.19 111 LYS A N 1
ATOM 813 C CA . LYS A 1 111 ? 12.016 -8.188 -16.391 1 98.19 111 LYS A CA 1
ATOM 814 C C . LYS A 1 111 ? 12.547 -9.219 -15.406 1 98.19 111 LYS A C 1
ATOM 816 O O . LYS A 1 111 ? 13.664 -9.102 -14.914 1 98.19 111 LYS A O 1
ATOM 821 N N . GLY A 1 112 ? 11.703 -10.211 -15.117 1 95.94 112 GLY A N 1
ATOM 822 C CA . GLY A 1 112 ? 12.086 -11.25 -14.172 1 95.94 112 GLY A CA 1
ATOM 823 C C . GLY A 1 112 ? 12.156 -12.625 -14.797 1 95.94 112 GLY A C 1
ATOM 824 O O . GLY A 1 112 ? 12.297 -12.75 -16.016 1 95.94 112 GLY A O 1
ATOM 825 N N . LYS A 1 113 ? 12.25 -13.617 -13.883 1 91.69 113 LYS A N 1
ATOM 826 C CA . LYS A 1 113 ? 12.328 -15.016 -14.305 1 91.69 113 LYS A CA 1
ATOM 827 C C . LYS A 1 113 ? 11.211 -15.844 -13.688 1 91.69 113 LYS A C 1
ATOM 829 O O . LYS A 1 113 ? 10.695 -15.5 -12.617 1 91.69 113 LYS A O 1
ATOM 834 N N . ASP A 1 114 ? 10.867 -16.906 -14.43 1 89.56 114 ASP A N 1
ATOM 835 C CA . ASP A 1 114 ? 9.922 -17.844 -13.828 1 89.56 114 ASP A CA 1
ATOM 836 C C . ASP A 1 114 ? 10.648 -18.922 -13.039 1 89.56 114 ASP A C 1
ATOM 838 O O . ASP A 1 114 ? 11.867 -18.859 -12.859 1 89.56 114 ASP A O 1
ATOM 842 N N . ALA A 1 115 ? 9.867 -19.812 -12.508 1 87.12 115 ALA A N 1
ATOM 843 C CA . ALA A 1 115 ? 10.406 -20.859 -11.641 1 87.12 115 ALA A CA 1
ATOM 844 C C . ALA A 1 115 ? 11.438 -21.703 -12.367 1 87.12 115 ALA A C 1
ATOM 846 O O . ALA A 1 115 ? 12.305 -22.312 -11.742 1 87.12 115 ALA A O 1
ATOM 847 N N . LYS A 1 116 ? 11.336 -21.781 -13.633 1 91.81 116 LYS A N 1
ATOM 848 C CA . LYS A 1 116 ? 12.242 -22.594 -14.445 1 91.81 116 LYS A CA 1
ATOM 849 C C . LYS A 1 116 ? 13.414 -21.75 -14.953 1 91.81 116 LYS A C 1
ATOM 851 O O . LYS A 1 116 ? 14.281 -22.266 -15.664 1 91.81 116 LYS A O 1
ATOM 856 N N . GLY A 1 117 ? 13.367 -20.5 -14.625 1 88.62 117 GLY A N 1
ATOM 857 C CA . GLY A 1 117 ? 14.484 -19.625 -14.992 1 88.62 117 GLY A CA 1
ATOM 858 C C . GLY A 1 117 ? 14.281 -18.938 -16.312 1 88.62 117 GLY A C 1
ATOM 859 O O . GLY A 1 117 ? 15.156 -18.203 -16.781 1 88.62 117 GLY A O 1
ATOM 860 N N . ALA A 1 118 ? 13.18 -19.172 -16.906 1 94.19 118 ALA A N 1
ATOM 861 C CA . ALA A 1 118 ? 12.891 -18.516 -18.172 1 94.19 118 ALA A CA 1
ATOM 862 C C . ALA A 1 118 ? 12.438 -17.078 -17.938 1 94.19 118 ALA A C 1
ATOM 864 O O . ALA A 1 118 ? 11.805 -16.766 -16.922 1 94.19 118 ALA A O 1
ATOM 865 N N . ASP A 1 119 ? 12.688 -16.25 -18.969 1 93.44 119 ASP A N 1
ATOM 866 C CA . ASP A 1 119 ? 12.305 -14.852 -18.891 1 93.44 119 ASP A CA 1
ATOM 867 C C . ASP A 1 119 ? 10.781 -14.703 -18.797 1 93.44 119 ASP A C 1
ATOM 869 O O . ASP A 1 119 ? 10.047 -15.344 -19.547 1 93.44 119 ASP A O 1
ATOM 873 N N . GLN A 1 120 ? 10.453 -13.875 -17.812 1 96.81 120 GLN A N 1
ATOM 874 C CA . GLN A 1 120 ? 9.039 -13.57 -17.625 1 96.81 120 GLN A CA 1
ATOM 875 C C . GLN A 1 120 ? 8.852 -12.125 -17.172 1 96.81 120 GLN A C 1
ATOM 877 O O . GLN A 1 120 ? 9.5 -11.672 -16.234 1 96.81 120 GLN A O 1
ATOM 882 N N . PRO A 1 121 ? 7.977 -11.422 -17.875 1 97.19 121 PRO A N 1
ATOM 883 C CA . PRO A 1 121 ? 7.664 -10.086 -17.359 1 97.19 121 PRO A CA 1
ATOM 884 C C . PRO A 1 121 ? 6.98 -10.117 -16 1 97.19 121 PRO A C 1
ATOM 886 O O . PRO A 1 121 ? 6.145 -10.992 -15.742 1 97.19 121 PRO A O 1
ATOM 889 N N . TRP A 1 122 ? 7.461 -9.242 -15.117 1 97.31 122 TRP A N 1
ATOM 890 C CA . TRP A 1 122 ? 6.797 -8.969 -13.852 1 97.31 122 TRP A CA 1
ATOM 891 C C . TRP A 1 122 ? 6.109 -7.609 -13.875 1 97.31 122 TRP A C 1
ATOM 893 O O . TRP A 1 122 ? 6.625 -6.66 -14.469 1 97.31 122 TRP A O 1
ATOM 903 N N . ALA A 1 123 ? 4.977 -7.512 -13.273 1 97.75 123 ALA A N 1
ATOM 904 C CA . ALA A 1 123 ? 4.289 -6.227 -13.172 1 97.75 123 ALA A CA 1
ATOM 905 C C . ALA A 1 123 ? 3.258 -6.238 -12.047 1 97.75 123 ALA A C 1
ATOM 907 O O . ALA A 1 123 ? 2.852 -7.305 -11.586 1 97.75 123 ALA A O 1
ATOM 908 N N . GLY A 1 124 ? 2.799 -5.086 -11.656 1 98.12 124 GLY A N 1
ATOM 909 C CA . GLY A 1 124 ? 1.78 -4.922 -10.633 1 98.12 124 GLY A CA 1
ATOM 910 C C . GLY A 1 124 ? 1.526 -3.471 -10.273 1 98.12 124 GLY A C 1
ATOM 911 O O . GLY A 1 124 ? 1.708 -2.576 -11.102 1 98.12 124 GLY A O 1
ATOM 912 N N . VAL A 1 125 ? 1 -3.254 -9.078 1 98.75 125 VAL A N 1
ATOM 913 C CA . VAL A 1 125 ? 0.761 -1.918 -8.539 1 98.75 125 VAL A CA 1
ATOM 914 C C . VAL A 1 125 ? 1.472 -1.767 -7.199 1 98.75 125 VAL A C 1
ATOM 916 O O . VAL A 1 125 ? 1.787 -2.762 -6.543 1 98.75 125 VAL A O 1
ATOM 919 N N . ALA A 1 126 ? 1.799 -0.559 -6.871 1 98.69 126 ALA A N 1
ATOM 920 C CA . ALA A 1 126 ? 2.545 -0.252 -5.652 1 98.69 126 ALA A CA 1
ATOM 921 C C . ALA A 1 126 ? 2.027 1.026 -5 1 98.69 126 ALA A C 1
ATOM 923 O O . ALA A 1 126 ? 1.416 1.866 -5.664 1 98.69 126 ALA A O 1
ATOM 924 N N . THR A 1 127 ? 2.178 1.1 -3.752 1 98.81 127 THR A N 1
ATOM 925 C CA . THR A 1 127 ? 1.92 2.299 -2.963 1 98.81 127 THR A CA 1
ATOM 926 C C . THR A 1 127 ? 3.154 2.691 -2.156 1 98.81 127 THR A C 1
ATOM 928 O O . THR A 1 127 ? 3.811 1.834 -1.561 1 98.81 127 THR A O 1
ATOM 931 N N . HIS A 1 128 ? 3.434 3.963 -2.205 1 98.88 128 HIS A N 1
ATOM 932 C CA . HIS A 1 128 ? 4.586 4.547 -1.53 1 98.88 128 HIS A CA 1
ATOM 933 C C . HIS A 1 128 ? 4.176 5.711 -0.64 1 98.88 128 HIS A C 1
ATOM 935 O O . HIS A 1 128 ? 3.484 6.629 -1.092 1 98.88 128 HIS A O 1
ATOM 941 N N . VAL A 1 129 ? 4.539 5.625 0.615 1 98.25 129 VAL A N 1
ATOM 942 C CA . VAL A 1 129 ? 4.426 6.773 1.509 1 98.25 129 VAL A CA 1
ATOM 943 C C . VAL A 1 129 ? 5.801 7.398 1.722 1 98.25 129 VAL A C 1
ATOM 945 O O . VAL A 1 129 ? 6.711 6.754 2.246 1 98.25 129 VAL A O 1
ATOM 948 N N . PHE A 1 130 ? 5.879 8.625 1.299 1 98.25 130 PHE A N 1
ATOM 949 C CA . PHE A 1 130 ? 7.133 9.359 1.414 1 98.25 130 PHE A CA 1
ATOM 950 C C . PHE A 1 130 ? 7.074 10.352 2.574 1 98.25 130 PHE A C 1
ATOM 952 O O . PHE A 1 130 ? 6.035 10.961 2.826 1 98.25 130 PHE A O 1
ATOM 959 N N . GLU A 1 131 ? 8.172 10.453 3.166 1 96.75 131 GLU A N 1
ATOM 960 C CA . GLU A 1 131 ? 8.422 11.555 4.094 1 96.75 131 GLU A CA 1
ATOM 961 C C . GLU A 1 131 ? 9.375 12.578 3.484 1 96.75 131 GLU A C 1
ATOM 963 O O . GLU A 1 131 ? 10.492 12.234 3.084 1 96.75 131 GLU A O 1
ATOM 968 N N . LYS A 1 132 ? 8.875 13.742 3.434 1 95.12 132 LYS A N 1
ATOM 969 C CA . LYS A 1 132 ? 9.75 14.812 2.975 1 95.12 132 LYS A CA 1
ATOM 970 C C . LYS A 1 132 ? 10.781 15.18 4.043 1 95.12 132 LYS A C 1
ATOM 972 O O . LYS A 1 132 ? 10.422 15.438 5.195 1 95.12 132 LYS A O 1
ATOM 977 N N . GLN A 1 133 ? 12 15.188 3.65 1 96 133 GLN A N 1
ATOM 978 C CA . GLN A 1 133 ? 13.102 15.492 4.559 1 96 133 GLN A CA 1
ATOM 979 C C . GLN A 1 133 ? 13.344 17 4.645 1 96 133 GLN A C 1
ATOM 981 O O . GLN A 1 133 ? 12.797 17.766 3.852 1 96 133 GLN A O 1
ATOM 986 N N . ALA A 1 134 ? 14.164 17.375 5.551 1 94.38 134 ALA A N 1
ATOM 987 C CA . ALA A 1 134 ? 14.453 18.781 5.781 1 94.38 134 ALA A CA 1
ATOM 988 C C . ALA A 1 134 ? 15.086 19.422 4.547 1 94.38 134 ALA A C 1
ATOM 990 O O . ALA A 1 134 ? 14.859 20.594 4.266 1 94.38 134 ALA A O 1
ATOM 991 N N . ASP A 1 135 ? 15.805 18.656 3.822 1 94.56 135 ASP A N 1
ATOM 992 C CA . ASP A 1 135 ? 16.5 19.188 2.646 1 94.56 135 ASP A CA 1
ATOM 993 C C . ASP A 1 135 ? 15.602 19.094 1.407 1 94.56 135 ASP A C 1
ATOM 995 O O . ASP A 1 135 ? 16.047 19.391 0.294 1 94.56 135 ASP A O 1
ATOM 999 N N . GLY A 1 136 ? 14.422 18.609 1.562 1 92.69 136 GLY A N 1
ATOM 1000 C CA . GLY A 1 136 ? 13.461 18.562 0.477 1 92.69 136 GLY A CA 1
ATOM 1001 C C . GLY A 1 136 ? 13.406 17.219 -0.217 1 92.69 136 GLY A C 1
ATOM 1002 O O . GLY A 1 136 ? 12.492 16.953 -1.008 1 92.69 136 GLY A O 1
ATOM 1003 N N . SER A 1 137 ? 14.344 16.359 0.095 1 95.19 137 SER A N 1
ATOM 1004 C CA . SER A 1 137 ? 14.336 15.047 -0.528 1 95.19 137 SER A CA 1
ATOM 1005 C C . SER A 1 137 ? 13.234 14.164 0.059 1 95.19 137 SER A C 1
ATOM 1007 O O . SER A 1 137 ? 12.719 14.445 1.142 1 95.19 137 SER A O 1
ATOM 1009 N N . LEU A 1 138 ? 12.891 13.195 -0.72 1 97.69 138 LEU A N 1
ATOM 1010 C CA . LEU A 1 138 ? 11.867 12.258 -0.278 1 97.69 138 LEU A CA 1
ATOM 1011 C C . LEU A 1 138 ? 12.492 10.93 0.149 1 97.69 138 LEU A C 1
ATOM 1013 O O . LEU A 1 138 ? 13.352 10.391 -0.548 1 97.69 138 LEU A O 1
ATOM 1017 N N . LYS A 1 139 ? 12.055 10.469 1.302 1 98.69 139 LYS A N 1
ATOM 1018 C CA . LYS A 1 139 ? 12.398 9.109 1.713 1 98.69 139 LYS A CA 1
ATOM 1019 C C . LYS A 1 139 ? 11.148 8.266 1.913 1 98.69 139 LYS A C 1
ATOM 1021 O O . LYS A 1 139 ? 10.109 8.773 2.344 1 98.69 139 LYS A O 1
ATOM 1026 N N . LEU A 1 140 ? 11.305 7.023 1.61 1 98.81 140 LEU A N 1
ATOM 1027 C CA . LEU A 1 140 ? 10.195 6.082 1.72 1 98.81 140 LEU A CA 1
ATOM 1028 C C . LEU A 1 140 ? 10.008 5.625 3.164 1 98.81 140 LEU A C 1
ATOM 1030 O O . LEU A 1 140 ? 10.922 5.051 3.76 1 98.81 140 LEU A O 1
ATOM 1034 N N . ARG A 1 141 ? 8.844 5.91 3.652 1 98.12 141 ARG A N 1
ATOM 1035 C CA . ARG A 1 141 ? 8.453 5.457 4.984 1 98.12 141 ARG A CA 1
ATOM 1036 C C . ARG A 1 141 ? 7.703 4.133 4.91 1 98.12 141 ARG A C 1
ATOM 1038 O O . ARG A 1 141 ? 7.812 3.303 5.816 1 98.12 141 ARG A O 1
ATOM 1045 N N . VAL A 1 142 ? 6.863 3.996 3.982 1 98.69 142 VAL A N 1
ATOM 1046 C CA . VAL A 1 142 ? 6.145 2.756 3.709 1 98.69 142 VAL A CA 1
ATOM 1047 C C . VAL A 1 142 ? 6.219 2.436 2.217 1 98.69 142 VAL A C 1
ATOM 1049 O O . VAL A 1 142 ? 6.051 3.324 1.377 1 98.69 142 VAL A O 1
ATOM 1052 N N . HIS A 1 143 ? 6.523 1.228 1.86 1 98.94 143 HIS A N 1
ATOM 1053 C CA . HIS A 1 143 ? 6.574 0.706 0.499 1 98.94 143 HIS A CA 1
ATOM 1054 C C . HIS A 1 143 ? 5.941 -0.678 0.415 1 98.94 143 HIS A C 1
ATOM 1056 O O . HIS A 1 143 ? 6.453 -1.637 0.998 1 98.94 143 HIS A O 1
ATOM 1062 N N . THR A 1 144 ? 4.797 -0.728 -0.246 1 98.75 144 THR A N 1
ATOM 1063 C CA . THR A 1 144 ? 4.133 -2.008 -0.465 1 98.75 144 THR A CA 1
ATOM 1064 C C . THR A 1 144 ? 3.826 -2.211 -1.946 1 98.75 144 THR A C 1
ATOM 1066 O O . THR A 1 144 ? 3.6 -1.245 -2.676 1 98.75 144 THR A O 1
ATOM 1069 N N . PHE A 1 145 ? 3.908 -3.48 -2.35 1 98.19 145 PHE A N 1
ATOM 1070 C CA . PHE A 1 145 ? 3.574 -3.787 -3.734 1 98.19 145 PHE A CA 1
ATOM 1071 C C . PHE A 1 145 ? 3.061 -5.215 -3.863 1 98.19 145 PHE A C 1
ATOM 1073 O O . PHE A 1 145 ? 3.246 -6.031 -2.959 1 98.19 145 PHE A O 1
ATOM 1080 N N . ASN A 1 146 ? 2.367 -5.492 -4.984 1 95.56 146 ASN A N 1
ATOM 1081 C CA . ASN A 1 146 ? 1.886 -6.844 -5.266 1 95.56 146 ASN A CA 1
ATOM 1082 C C . ASN A 1 146 ? 2.572 -7.441 -6.488 1 95.56 146 ASN A C 1
ATOM 1084 O O . ASN A 1 146 ? 3.166 -6.715 -7.289 1 95.56 146 ASN A O 1
ATOM 1088 N N . MET B 1 1 ? -8.031 54.781 67.875 1 40.12 1 MET B N 1
ATOM 1089 C CA . MET B 1 1 ? -7.137 54.031 67 1 40.12 1 MET B CA 1
ATOM 1090 C C . MET B 1 1 ? -7.93 53.125 66.062 1 40.12 1 MET B C 1
ATOM 1092 O O . MET B 1 1 ? -8.703 52.281 66.5 1 40.12 1 MET B O 1
ATOM 1096 N N . ALA B 1 2 ? -8.391 53.75 64.938 1 48.5 2 ALA B N 1
ATOM 1097 C CA . ALA B 1 2 ? -9.188 53.219 63.812 1 48.5 2 ALA B CA 1
ATOM 1098 C C . ALA B 1 2 ? -8.484 52.031 63.156 1 48.5 2 ALA B C 1
ATOM 1100 O O . ALA B 1 2 ? -7.34 52.156 62.688 1 48.5 2 ALA B O 1
ATOM 1101 N N . ARG B 1 3 ? -8.656 50.812 63.562 1 50.78 3 ARG B N 1
ATOM 1102 C CA . ARG B 1 3 ? -8.18 49.594 62.906 1 50.78 3 ARG B CA 1
ATOM 1103 C C . ARG B 1 3 ? -8.648 49.562 61.469 1 50.78 3 ARG B C 1
ATOM 1105 O O . ARG B 1 3 ? -9.852 49.562 61.188 1 50.78 3 ARG B O 1
ATOM 1112 N N . LEU B 1 4 ? -7.875 50.125 60.5 1 46.59 4 LEU B N 1
ATOM 1113 C CA . LEU B 1 4 ? -8.094 49.969 59.062 1 46.59 4 LEU B CA 1
ATOM 1114 C C . LEU B 1 4 ? -8.102 48.469 58.688 1 46.59 4 LEU B C 1
ATOM 1116 O O . LEU B 1 4 ? -7.156 47.75 59 1 46.59 4 LEU B O 1
ATOM 1120 N N . LEU B 1 5 ? -9.219 47.812 58.562 1 51.62 5 LEU B N 1
ATOM 1121 C CA . LEU B 1 5 ? -9.406 46.469 58.031 1 51.62 5 LEU B CA 1
ATOM 1122 C C . LEU B 1 5 ? -8.898 46.375 56.594 1 51.62 5 LEU B C 1
ATOM 1124 O O . LEU B 1 5 ? -9.367 47.125 55.719 1 51.62 5 LEU B O 1
ATOM 1128 N N . THR B 1 6 ? -7.605 46.125 56.312 1 51.47 6 THR B N 1
ATOM 1129 C CA . THR B 1 6 ? -7.02 45.844 55 1 51.47 6 THR B CA 1
ATOM 1130 C C . THR B 1 6 ? -7.68 44.625 54.344 1 51.47 6 THR B C 1
ATOM 1132 O O . THR B 1 6 ? -7.699 43.562 54.938 1 51.47 6 THR B O 1
ATOM 1135 N N . ALA B 1 7 ? -8.719 44.781 53.469 1 51.44 7 ALA B N 1
ATOM 1136 C CA . ALA B 1 7 ? -9.32 43.75 52.625 1 51.44 7 ALA B CA 1
ATOM 1137 C C . ALA B 1 7 ? -8.273 43.094 51.75 1 51.44 7 ALA B C 1
ATOM 1139 O O . ALA B 1 7 ? -7.57 43.781 51 1 51.44 7 ALA B O 1
ATOM 1140 N N . MET B 1 8 ? -7.656 42.062 52.125 1 50.88 8 MET B N 1
ATOM 1141 C CA . MET B 1 8 ? -6.785 41.219 51.281 1 50.88 8 MET B CA 1
ATOM 1142 C C . MET B 1 8 ? -7.555 40.688 50.094 1 50.88 8 MET B C 1
ATOM 1144 O O . MET B 1 8 ? -8.57 40 50.25 1 50.88 8 MET B O 1
ATOM 1148 N N . PHE B 1 9 ? -7.586 41.344 48.906 1 53.88 9 PHE B N 1
ATOM 1149 C CA . PHE B 1 9 ? -8.117 40.812 47.656 1 53.88 9 PHE B CA 1
ATOM 1150 C C . PHE B 1 9 ? -7.332 39.594 47.219 1 53.88 9 PHE B C 1
ATOM 1152 O O . PHE B 1 9 ? -6.129 39.656 46.938 1 53.88 9 PHE B O 1
ATOM 1159 N N . ALA B 1 10 ? -7.77 38.375 47.5 1 52.38 10 ALA B N 1
ATOM 1160 C CA . ALA B 1 10 ? -7.219 37.125 46.969 1 52.38 10 ALA B CA 1
ATOM 1161 C C . ALA B 1 10 ? -7.441 37.031 45.469 1 52.38 10 ALA B C 1
ATOM 1163 O O . ALA B 1 10 ? -8.586 37.031 45 1 52.38 10 ALA B O 1
ATOM 1164 N N . VAL B 1 11 ? -6.523 37.5 44.594 1 55.47 11 VAL B N 1
ATOM 1165 C CA . VAL B 1 11 ? -6.543 37.219 43.156 1 55.47 11 VAL B CA 1
ATOM 1166 C C . VAL B 1 11 ? -6.5 35.719 42.906 1 55.47 11 VAL B C 1
ATOM 1168 O O . VAL B 1 11 ? -5.539 35.062 43.281 1 55.47 11 VAL B O 1
ATOM 1171 N N . PHE B 1 12 ? -7.684 35 42.812 1 54.91 12 PHE B N 1
ATOM 1172 C CA . PHE B 1 12 ? -7.742 33.625 42.344 1 54.91 12 PHE B CA 1
ATOM 1173 C C . PHE B 1 12 ? -7.23 33.5 40.906 1 54.91 12 PHE B C 1
ATOM 1175 O O . PHE B 1 12 ? -7.844 34.031 40 1 54.91 12 PHE B O 1
ATOM 1182 N N . GLY B 1 13 ? -5.969 33.25 40.75 1 51.25 13 GLY B N 1
ATOM 1183 C CA . GLY B 1 13 ? -5.426 32.906 39.438 1 51.25 13 GLY B CA 1
ATOM 1184 C C . GLY B 1 13 ? -6.098 31.703 38.812 1 51.25 13 GLY B C 1
ATOM 1185 O O . GLY B 1 13 ? -6.137 30.625 39.406 1 51.25 13 GLY B O 1
ATOM 1186 N N . ILE B 1 14 ? -7.066 31.859 37.938 1 56.28 14 ILE B N 1
ATOM 1187 C CA . ILE B 1 14 ? -7.633 30.797 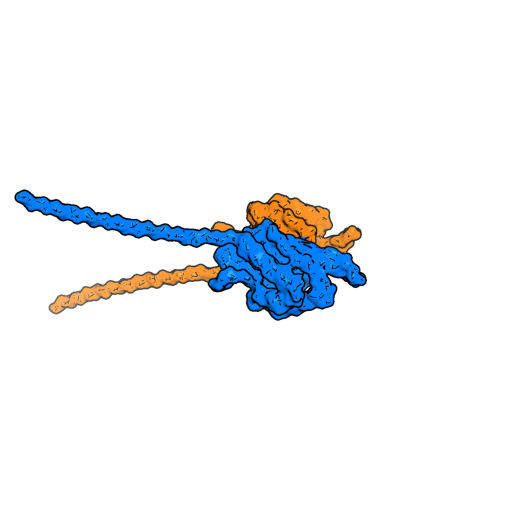37.125 1 56.28 14 ILE B CA 1
ATOM 1188 C C . ILE B 1 14 ? -6.516 30.094 36.344 1 56.28 14 ILE B C 1
ATOM 1190 O O . ILE B 1 14 ? -5.867 30.703 35.5 1 56.28 14 ILE B O 1
ATOM 1194 N N . CYS B 1 15 ? -5.891 29.062 36.875 1 55.69 15 CYS B N 1
ATOM 1195 C CA . CYS B 1 15 ? -5.016 28.172 36.125 1 55.69 15 CYS B CA 1
ATOM 1196 C C . CYS B 1 15 ? -5.77 27.5 35 1 55.69 15 CYS B C 1
ATOM 1198 O O . CYS B 1 15 ? -6.629 26.641 35.219 1 55.69 15 CYS B O 1
ATOM 1200 N N . LEU B 1 16 ? -5.926 28.062 33.844 1 52.41 16 LEU B N 1
ATOM 1201 C CA . LEU B 1 16 ? -6.402 27.391 32.656 1 52.41 16 LEU B CA 1
ATOM 1202 C C . LEU B 1 16 ? -5.543 26.156 32.344 1 52.41 16 LEU B C 1
ATOM 1204 O O . LEU B 1 16 ? -4.414 26.297 31.875 1 52.41 16 LEU B O 1
ATOM 1208 N N . PHE B 1 17 ? -5.684 25.062 33.031 1 51.03 17 PHE B N 1
ATOM 1209 C CA . PHE B 1 17 ? -5.145 23.797 32.562 1 51.03 17 PHE B CA 1
ATOM 1210 C C . PHE B 1 17 ? -5.535 23.531 31.094 1 51.03 17 PHE B C 1
ATOM 1212 O O . PHE B 1 17 ? -6.719 23.391 30.781 1 51.03 17 PHE B O 1
ATOM 1219 N N . SER B 1 18 ? -4.801 23.969 30.188 1 50.09 18 SER B N 1
ATOM 1220 C CA . SER B 1 18 ? -4.977 23.516 28.812 1 50.09 18 SER B CA 1
ATOM 1221 C C . SER B 1 18 ? -5.059 22 28.75 1 50.09 18 SER B C 1
ATOM 1223 O O . SER B 1 18 ? -4.105 21.297 29.094 1 50.09 18 SER B O 1
ATOM 1225 N N . LEU B 1 19 ? -6.098 21.391 29.016 1 48.97 19 LEU B N 1
ATOM 1226 C CA . LEU B 1 19 ? -6.266 20 28.594 1 48.97 19 LEU B CA 1
ATOM 1227 C C . LEU B 1 19 ? -5.625 19.766 27.234 1 48.97 19 LEU B C 1
ATOM 1229 O O . LEU B 1 19 ? -6.184 20.156 26.203 1 48.97 19 LEU B O 1
ATOM 1233 N N . ALA B 1 20 ? -4.301 19.922 27.156 1 47.06 20 ALA B N 1
ATOM 1234 C CA . ALA B 1 20 ? -3.68 19.375 25.938 1 47.06 20 ALA B CA 1
ATOM 1235 C C . ALA B 1 20 ? -4.422 18.141 25.453 1 47.06 20 ALA B C 1
ATOM 1237 O O . ALA B 1 20 ? -4.492 17.141 26.156 1 47.06 20 ALA B O 1
ATOM 1238 N N . SER B 1 21 ? -5.5 18.141 24.781 1 51.34 21 SER B N 1
ATOM 1239 C CA . SER B 1 21 ? -6.164 17 24.141 1 51.34 21 SER B CA 1
ATOM 1240 C C . SER B 1 21 ? -5.152 15.953 23.688 1 51.34 21 SER B C 1
ATOM 1242 O O . SER B 1 21 ? -4.277 16.234 22.859 1 51.34 21 SER B O 1
ATOM 1244 N N . ALA B 1 22 ? -4.656 15.156 24.531 1 50.03 22 ALA B N 1
ATOM 1245 C CA . ALA B 1 22 ? -3.758 14.039 24.266 1 50.03 22 ALA B CA 1
ATOM 1246 C C . ALA B 1 22 ? -3.971 13.5 22.844 1 50.03 22 ALA B C 1
ATOM 1248 O O . ALA B 1 22 ? -5.074 13.078 22.5 1 50.03 22 ALA B O 1
ATOM 1249 N N . ARG B 1 23 ? -3.213 14.086 21.953 1 57.91 23 ARG B N 1
ATOM 1250 C CA . ARG B 1 23 ? -3.34 13.633 20.562 1 57.91 23 ARG B CA 1
ATOM 1251 C C . ARG B 1 23 ? -3.527 12.117 20.5 1 57.91 23 ARG B C 1
ATOM 1253 O O . ARG B 1 23 ? -2.775 11.367 21.125 1 57.91 23 ARG B O 1
ATOM 1260 N N . ALA B 1 24 ? -4.734 11.523 20.312 1 64.12 24 ALA B N 1
ATOM 1261 C CA . ALA B 1 24 ? -5.062 10.109 20.156 1 64.12 24 ALA B CA 1
ATOM 1262 C C . ALA B 1 24 ? -3.965 9.375 19.391 1 64.12 24 ALA B C 1
ATOM 1264 O O . ALA B 1 24 ? -3.354 9.938 18.469 1 64.12 24 ALA B O 1
ATOM 1265 N N . ASP B 1 25 ? -3.482 8.266 19.906 1 84.19 25 ASP B N 1
ATOM 1266 C CA . ASP B 1 25 ? -2.553 7.344 19.25 1 84.19 25 ASP B CA 1
ATOM 1267 C C . ASP B 1 25 ? -3.086 6.883 17.906 1 84.19 25 ASP B C 1
ATOM 1269 O O . ASP B 1 25 ? -4.168 6.301 17.812 1 84.19 25 ASP B O 1
ATOM 1273 N N . PRO B 1 26 ? -2.438 7.25 16.844 1 91.56 26 PRO B N 1
ATOM 1274 C CA . PRO B 1 26 ? -2.91 6.816 15.531 1 91.56 26 PRO B CA 1
ATOM 1275 C C . PRO B 1 26 ? -3.238 5.324 15.492 1 91.56 26 PRO B C 1
ATOM 1277 O O . PRO B 1 26 ? -4.129 4.906 14.742 1 91.56 26 PRO B O 1
ATOM 1280 N N . GLY B 1 27 ? -2.592 4.523 16.266 1 95 27 GLY B N 1
ATOM 1281 C CA . GLY B 1 27 ? -2.84 3.09 16.297 1 95 27 GLY B CA 1
ATOM 1282 C C . GLY B 1 27 ? -4.246 2.742 16.75 1 95 27 GLY B C 1
ATOM 1283 O O . GLY B 1 27 ? -4.887 1.857 16.188 1 95 27 GLY B O 1
ATOM 1284 N N . ASP B 1 28 ? -4.727 3.404 17.75 1 95.19 28 ASP B N 1
ATOM 1285 C CA . ASP B 1 28 ? -6.066 3.121 18.25 1 95.19 28 ASP B CA 1
ATOM 1286 C C . ASP B 1 28 ? -7.129 3.484 17.219 1 95.19 28 ASP B C 1
ATOM 1288 O O . ASP B 1 28 ? -8.102 2.748 17.047 1 95.19 28 ASP B O 1
ATOM 1292 N N . ASP B 1 29 ? -6.984 4.59 16.625 1 95.75 29 ASP B N 1
ATOM 1293 C CA . ASP B 1 29 ? -7.93 5.016 15.594 1 95.75 29 ASP B CA 1
ATOM 1294 C C . ASP B 1 29 ? -7.957 4.027 14.43 1 95.75 29 ASP B C 1
ATOM 1296 O O . ASP B 1 29 ? -9.031 3.658 13.945 1 95.75 29 ASP B O 1
ATOM 1300 N N . VAL B 1 30 ? -6.785 3.582 13.992 1 97.94 30 VAL B N 1
ATOM 1301 C CA . VAL B 1 30 ? -6.684 2.668 12.859 1 97.94 30 VAL B CA 1
ATOM 1302 C C . VAL B 1 30 ? -7.266 1.308 13.234 1 97.94 30 VAL B C 1
ATOM 1304 O O . VAL B 1 30 ? -7.98 0.69 12.445 1 97.94 30 VAL B O 1
ATOM 1307 N N . LYS B 1 31 ? -7 0.882 14.445 1 98.12 31 LYS B N 1
ATOM 1308 C CA . LYS B 1 31 ? -7.555 -0.391 14.898 1 98.12 31 LYS B CA 1
ATOM 1309 C C . LYS B 1 31 ? -9.078 -0.347 14.93 1 98.12 31 LYS B C 1
ATOM 1311 O O . LYS B 1 31 ? -9.742 -1.323 14.562 1 98.12 31 LYS B O 1
ATOM 1316 N N . ALA B 1 32 ? -9.586 0.716 15.391 1 97.62 32 ALA B N 1
ATOM 1317 C CA . ALA B 1 32 ? -11.039 0.858 15.398 1 97.62 32 ALA B CA 1
ATOM 1318 C C . ALA B 1 32 ? -11.602 0.823 13.984 1 97.62 32 ALA B C 1
ATOM 1320 O O . ALA B 1 32 ? -12.633 0.193 13.734 1 97.62 32 ALA B O 1
ATOM 1321 N N . ALA B 1 33 ? -10.953 1.512 13.078 1 98.31 33 ALA B N 1
ATOM 1322 C CA . ALA B 1 33 ? -11.367 1.487 11.672 1 98.31 33 ALA B CA 1
ATOM 1323 C C . ALA B 1 33 ? -11.305 0.072 11.109 1 98.31 33 ALA B C 1
ATOM 1325 O O . ALA B 1 33 ? -12.211 -0.355 10.383 1 98.31 33 ALA B O 1
ATOM 1326 N N . TYR B 1 34 ? -10.242 -0.655 11.453 1 98.81 34 TYR B N 1
ATOM 1327 C CA . TYR B 1 34 ? -10.094 -2.031 10.992 1 98.81 34 TYR B CA 1
ATOM 1328 C C . TYR B 1 34 ? -11.227 -2.906 11.508 1 98.81 34 TYR B C 1
ATOM 1330 O O . TYR B 1 34 ? -11.789 -3.709 10.758 1 98.81 34 TYR B O 1
ATOM 1338 N N . SER B 1 35 ? -11.516 -2.748 12.742 1 98.69 35 SER B N 1
ATOM 1339 C CA . SER B 1 35 ? -12.586 -3.533 13.336 1 98.69 35 SER B CA 1
ATOM 1340 C C . SER B 1 35 ? -13.922 -3.271 12.641 1 98.69 35 SER B C 1
ATOM 1342 O O . SER B 1 35 ? -14.664 -4.207 12.336 1 98.69 35 SER B O 1
ATOM 1344 N N . ALA B 1 36 ? -14.219 -2.045 12.406 1 98.62 36 ALA B N 1
ATOM 1345 C CA . ALA B 1 36 ? -15.469 -1.682 11.742 1 98.62 36 ALA B CA 1
ATOM 1346 C C . ALA B 1 36 ? -15.5 -2.199 10.305 1 98.62 36 ALA B C 1
ATOM 1348 O O . ALA B 1 36 ? -16.531 -2.686 9.836 1 98.62 36 ALA B O 1
ATOM 1349 N N . TRP B 1 37 ? -14.422 -2.066 9.586 1 98.88 37 TRP B N 1
ATOM 1350 C CA . TRP B 1 37 ? -14.32 -2.564 8.219 1 98.88 37 TRP B CA 1
ATOM 1351 C C . TRP B 1 37 ? -14.508 -4.078 8.172 1 98.88 37 TRP B C 1
ATOM 1353 O O . TRP B 1 37 ? -15.258 -4.594 7.34 1 98.88 37 TRP B O 1
ATOM 1363 N N . ASP B 1 38 ? -13.82 -4.77 9.102 1 98.88 38 ASP B N 1
ATOM 1364 C CA . ASP B 1 38 ? -13.945 -6.219 9.188 1 98.88 38 ASP B CA 1
ATOM 1365 C C . ASP B 1 38 ? -15.398 -6.629 9.445 1 98.88 38 ASP B C 1
ATOM 1367 O O . ASP B 1 38 ? -15.875 -7.613 8.883 1 98.88 38 ASP B O 1
ATOM 1371 N N . ALA B 1 39 ? -16.031 -5.938 10.32 1 98.75 39 ALA B N 1
ATOM 1372 C CA . ALA B 1 39 ? -17.438 -6.234 10.602 1 98.75 39 ALA B CA 1
ATOM 1373 C C . ALA B 1 39 ? -18.297 -6.102 9.344 1 98.75 39 ALA B C 1
ATOM 1375 O O . ALA B 1 39 ? -19.125 -6.969 9.055 1 98.75 39 ALA B O 1
ATOM 1376 N N . ALA B 1 40 ? -18.109 -4.992 8.602 1 98.75 40 ALA B N 1
ATOM 1377 C CA . ALA B 1 40 ? -18.859 -4.801 7.355 1 98.75 40 ALA B CA 1
ATOM 1378 C C . ALA B 1 40 ? -18.547 -5.922 6.363 1 98.75 40 ALA B C 1
ATOM 1380 O O . ALA B 1 40 ? -19.453 -6.43 5.699 1 98.75 40 ALA B O 1
ATOM 1381 N N . PHE B 1 41 ? -17.281 -6.301 6.238 1 98.88 41 PHE B N 1
ATOM 1382 C CA . PHE B 1 41 ? -16.875 -7.387 5.352 1 98.88 41 PHE B CA 1
ATOM 1383 C C . PHE B 1 41 ? -17.578 -8.688 5.734 1 98.88 41 PHE B C 1
ATOM 1385 O O . PHE B 1 41 ? -18.141 -9.367 4.879 1 98.88 41 PHE B O 1
ATOM 1392 N N . ASN B 1 42 ? -17.516 -8.984 6.988 1 98.56 42 ASN B N 1
ATOM 1393 C CA . ASN B 1 42 ? -18 -10.281 7.449 1 98.56 42 ASN B CA 1
ATOM 1394 C C . ASN B 1 42 ? -19.516 -10.328 7.473 1 98.56 42 ASN B C 1
ATOM 1396 O O . ASN B 1 42 ? -20.109 -11.406 7.602 1 98.56 42 ASN B O 1
ATOM 1400 N N . ASN B 1 43 ? -20.172 -9.227 7.324 1 98.5 43 ASN B N 1
ATOM 1401 C CA . ASN B 1 43 ? -21.609 -9.148 7.094 1 98.5 43 ASN B CA 1
ATOM 1402 C C . ASN B 1 43 ? -21.938 -9.188 5.602 1 98.5 43 ASN B C 1
ATOM 1404 O O . ASN B 1 43 ? -23.094 -9.062 5.215 1 98.5 43 ASN B O 1
ATOM 1408 N N . ALA B 1 44 ? -20.922 -9.266 4.797 1 98.5 44 ALA B N 1
ATOM 1409 C CA . ALA B 1 44 ? -21.031 -9.266 3.34 1 98.5 44 ALA B CA 1
ATOM 1410 C C . ALA B 1 44 ? -21.797 -8.039 2.848 1 98.5 44 ALA B C 1
ATOM 1412 O O . ALA B 1 44 ? -22.672 -8.148 1.995 1 98.5 44 ALA B O 1
ATOM 1413 N N . ASP B 1 45 ? -21.531 -6.938 3.451 1 98.38 45 ASP B N 1
ATOM 1414 C CA . ASP B 1 45 ? -22.219 -5.68 3.156 1 98.38 45 ASP B CA 1
ATOM 1415 C C . ASP B 1 45 ? -21.344 -4.773 2.291 1 98.38 45 ASP B C 1
ATOM 1417 O O . ASP B 1 45 ? -20.703 -3.857 2.801 1 98.38 45 ASP B O 1
ATOM 1421 N N . ALA B 1 46 ? -21.438 -4.949 0.967 1 98.69 46 ALA B N 1
ATOM 1422 C CA . ALA B 1 46 ? -20.562 -4.238 0.045 1 98.69 46 ALA B CA 1
ATOM 1423 C C . ALA B 1 46 ? -20.812 -2.736 0.089 1 98.69 46 ALA B C 1
ATOM 1425 O O . ALA B 1 46 ? -19.875 -1.938 -0.042 1 98.69 46 ALA B O 1
ATOM 1426 N N . LYS B 1 47 ? -22 -2.365 0.222 1 98.62 47 LYS B N 1
ATOM 1427 C CA . LYS B 1 47 ? -22.344 -0.947 0.31 1 98.62 47 LYS B CA 1
ATOM 1428 C C . LYS B 1 47 ? -21.719 -0.315 1.557 1 98.62 47 LYS B C 1
ATOM 1430 O O . LYS B 1 47 ? -21.188 0.791 1.497 1 98.62 47 LYS B O 1
ATOM 1435 N N . ALA B 1 48 ? -21.828 -1.021 2.674 1 98.69 48 ALA B N 1
ATOM 1436 C CA . ALA B 1 48 ? -21.219 -0.521 3.902 1 98.69 48 ALA B CA 1
ATOM 1437 C C . ALA B 1 48 ? -19.703 -0.408 3.756 1 98.69 48 ALA B C 1
ATOM 1439 O O . ALA B 1 48 ? -19.094 0.547 4.246 1 98.69 48 ALA B O 1
ATOM 1440 N N . ILE B 1 49 ? -19.078 -1.355 3.109 1 98.88 49 ILE B N 1
ATOM 1441 C CA . ILE B 1 49 ? -17.641 -1.305 2.861 1 98.88 49 ILE B CA 1
ATOM 1442 C C . ILE B 1 49 ? -17.297 -0.056 2.051 1 98.88 49 ILE B C 1
ATOM 1444 O O . ILE B 1 49 ? -16.391 0.693 2.406 1 98.88 49 ILE B O 1
ATOM 1448 N N . ALA B 1 50 ? -18.031 0.156 1.011 1 98.88 50 ALA B N 1
ATOM 1449 C CA . ALA B 1 50 ? -17.766 1.277 0.114 1 98.88 50 ALA B CA 1
ATOM 1450 C C . ALA B 1 50 ? -17.859 2.607 0.858 1 98.88 50 ALA B C 1
ATOM 1452 O O . ALA B 1 50 ? -17.156 3.566 0.511 1 98.88 50 ALA B O 1
ATOM 1453 N N . ALA B 1 51 ? -18.641 2.678 1.885 1 98.56 51 ALA B N 1
ATOM 1454 C CA . ALA B 1 51 ? -18.859 3.908 2.637 1 98.56 51 ALA B CA 1
ATOM 1455 C C . ALA B 1 51 ? -17.625 4.297 3.443 1 98.56 51 ALA B C 1
ATOM 1457 O O . ALA B 1 51 ? -17.531 5.422 3.939 1 98.56 51 ALA B O 1
ATOM 1458 N N . PHE B 1 52 ? -16.672 3.375 3.582 1 98.81 52 PHE B N 1
ATOM 1459 C CA . PHE B 1 52 ? -15.438 3.668 4.305 1 98.81 52 PHE B CA 1
ATOM 1460 C C . PHE B 1 52 ? -14.469 4.449 3.428 1 98.81 52 PHE B C 1
ATOM 1462 O O . PHE B 1 52 ? -13.406 4.859 3.887 1 98.81 52 PHE B O 1
ATOM 1469 N N . TYR B 1 53 ? -14.781 4.703 2.186 1 98.88 53 TYR B N 1
ATOM 1470 C CA . TYR B 1 53 ? -13.82 5.27 1.243 1 98.88 53 TYR B CA 1
ATOM 1471 C C . TYR B 1 53 ? -14.203 6.691 0.861 1 98.88 53 TYR B C 1
ATOM 1473 O O . TYR B 1 53 ? -15.391 7.016 0.757 1 98.88 53 TYR B O 1
ATOM 1481 N N . THR B 1 54 ? -13.188 7.543 0.659 1 98.31 54 THR B N 1
ATOM 1482 C CA . THR B 1 54 ? -13.43 8.883 0.125 1 98.31 54 THR B CA 1
ATOM 1483 C C . THR B 1 54 ? -13.898 8.805 -1.324 1 98.31 54 THR B C 1
ATOM 1485 O O . THR B 1 54 ? -13.703 7.789 -1.995 1 98.31 54 THR B O 1
ATOM 1488 N N . ASP B 1 55 ? -14.469 9.875 -1.826 1 98.06 55 ASP B N 1
ATOM 1489 C CA . ASP B 1 55 ? -15 9.914 -3.186 1 98.06 55 ASP B CA 1
ATOM 1490 C C . ASP B 1 55 ? -13.883 9.719 -4.215 1 98.06 55 ASP B C 1
ATOM 1492 O O . ASP B 1 55 ? -14.117 9.172 -5.293 1 98.06 55 ASP B O 1
ATOM 1496 N N . ASP B 1 56 ? -12.68 10.094 -3.893 1 97 56 ASP B N 1
ATOM 1497 C CA . ASP B 1 56 ? -11.555 10.023 -4.82 1 97 56 ASP B CA 1
ATOM 1498 C C . ASP B 1 56 ? -10.578 8.922 -4.422 1 97 56 ASP B C 1
ATOM 1500 O O . ASP B 1 56 ? -9.391 8.992 -4.734 1 97 56 ASP B O 1
ATOM 1504 N N . ALA B 1 57 ? -11.039 7.961 -3.678 1 98.38 57 ALA B N 1
ATOM 1505 C CA . ALA B 1 57 ? -10.188 6.875 -3.193 1 98.38 57 ALA B CA 1
ATOM 1506 C C . ALA B 1 57 ? -9.562 6.109 -4.355 1 98.38 57 ALA B C 1
ATOM 1508 O O . ALA B 1 57 ? -10.156 6 -5.43 1 98.38 57 ALA B O 1
ATOM 1509 N N . ILE B 1 58 ? -8.375 5.66 -4.152 1 98.69 58 ILE B N 1
ATOM 1510 C CA . ILE B 1 58 ? -7.695 4.727 -5.043 1 98.69 58 ILE B CA 1
ATOM 1511 C C . ILE B 1 58 ? -7.586 3.359 -4.371 1 98.69 58 ILE B C 1
ATOM 1513 O O . ILE B 1 58 ? -7.008 3.236 -3.289 1 98.69 58 ILE B O 1
ATOM 1517 N N . PHE B 1 59 ? -8.219 2.393 -4.93 1 98.75 59 PHE B N 1
ATOM 1518 C CA . PHE B 1 59 ? -8.258 1.014 -4.457 1 98.75 59 PHE B CA 1
ATOM 1519 C C . PHE B 1 59 ? -7.5 0.094 -5.41 1 98.75 59 PHE B C 1
ATOM 1521 O O . PHE B 1 59 ? -7.871 -0.037 -6.578 1 98.75 59 PHE B O 1
ATOM 1528 N N . LEU B 1 60 ? -6.41 -0.51 -4.879 1 98.75 60 LEU B N 1
ATOM 1529 C CA . LEU B 1 60 ? -5.48 -1.309 -5.672 1 98.75 60 LEU B CA 1
ATOM 1530 C C . LEU B 1 60 ? -5.43 -2.746 -5.164 1 98.75 60 LEU B C 1
ATOM 1532 O O . LEU B 1 60 ? -4.598 -3.082 -4.316 1 98.75 60 LEU B O 1
ATOM 1536 N N . PRO B 1 61 ? -6.312 -3.611 -5.695 1 97.88 61 PRO B N 1
ATOM 1537 C CA . PRO B 1 61 ? -6.379 -5 -5.234 1 97.88 61 PRO B CA 1
ATOM 1538 C C . PRO B 1 61 ? -5.266 -5.871 -5.82 1 97.88 61 PRO B C 1
ATOM 1540 O O . PRO B 1 61 ? -4.504 -5.41 -6.676 1 97.88 61 PRO B O 1
ATOM 1543 N N . ALA B 1 62 ? -5.215 -7.07 -5.359 1 94.62 62 ALA B N 1
ATOM 1544 C CA . ALA B 1 62 ? -4.191 -8.039 -5.746 1 94.62 62 ALA B CA 1
ATOM 1545 C C . ALA B 1 62 ? -4.305 -8.391 -7.227 1 94.62 62 ALA B C 1
ATOM 1547 O O . ALA B 1 62 ? -3.375 -8.961 -7.809 1 94.62 62 ALA B O 1
ATOM 1548 N N . THR B 1 63 ? -5.391 -8.055 -7.883 1 94.44 63 THR B N 1
ATOM 1549 C CA . THR B 1 63 ? -5.605 -8.328 -9.297 1 94.44 63 THR B CA 1
ATOM 1550 C C . THR B 1 63 ? -4.852 -7.316 -10.164 1 94.44 63 THR B C 1
ATOM 1552 O O . THR B 1 63 ? -4.855 -7.418 -11.391 1 94.44 63 THR B O 1
ATOM 1555 N N . HIS B 1 64 ? -4.293 -6.297 -9.609 1 95.56 64 HIS B N 1
ATOM 1556 C CA . HIS B 1 64 ? -3.498 -5.254 -10.242 1 95.56 64 HIS B CA 1
ATOM 1557 C C . HIS B 1 64 ? -4.387 -4.211 -10.914 1 95.56 64 HIS B C 1
ATOM 1559 O O . HIS B 1 64 ? -3.893 -3.322 -11.609 1 95.56 64 HIS B O 1
ATOM 1565 N N . ASP B 1 65 ? -5.656 -4.277 -10.703 1 96.75 65 ASP B N 1
ATOM 1566 C CA . ASP B 1 65 ? -6.559 -3.252 -11.219 1 96.75 65 ASP B CA 1
ATOM 1567 C C . ASP B 1 65 ? -6.344 -1.921 -10.5 1 96.75 65 ASP B C 1
ATOM 1569 O O . ASP B 1 65 ? -5.859 -1.893 -9.367 1 96.75 65 ASP B O 1
ATOM 1573 N N . VAL B 1 66 ? -6.645 -0.901 -11.219 1 98.31 66 VAL B N 1
ATOM 1574 C CA . VAL B 1 66 ? -6.754 0.425 -10.625 1 98.31 66 VAL B CA 1
ATOM 1575 C C . VAL B 1 66 ? -8.227 0.823 -10.516 1 98.31 66 VAL B C 1
ATOM 1577 O O . VAL B 1 66 ? -8.859 1.146 -11.523 1 98.31 66 VAL B O 1
ATOM 1580 N N . ILE B 1 67 ? -8.734 0.827 -9.305 1 98.5 67 ILE B N 1
ATOM 1581 C CA . ILE B 1 67 ? -10.141 1.125 -9.07 1 98.5 67 ILE B CA 1
ATOM 1582 C C . ILE B 1 67 ? -10.273 2.459 -8.336 1 98.5 67 ILE B C 1
ATOM 1584 O O . ILE B 1 67 ? -9.586 2.697 -7.34 1 98.5 67 ILE B O 1
ATOM 1588 N N . LYS B 1 68 ? -11.164 3.299 -8.859 1 97.88 68 LYS B N 1
ATOM 1589 C CA . LYS B 1 68 ? -11.32 4.625 -8.266 1 97.88 68 LYS B CA 1
ATOM 1590 C C . LYS B 1 68 ? -12.711 4.793 -7.656 1 97.88 68 LYS B C 1
ATOM 1592 O O . LYS B 1 68 ? -13.719 4.461 -8.289 1 97.88 68 LYS B O 1
ATOM 1597 N N . GLY B 1 69 ? -12.68 5.254 -6.414 1 98.44 69 GLY B N 1
ATOM 1598 C CA . GLY B 1 69 ? -13.906 5.676 -5.75 1 98.44 69 GLY B CA 1
ATOM 1599 C C . GLY B 1 69 ? -14.688 4.516 -5.164 1 98.44 69 GLY B C 1
ATOM 1600 O O . GLY B 1 69 ? -14.375 3.354 -5.418 1 98.44 69 GLY B O 1
ATOM 1601 N N . PRO B 1 70 ? -15.758 4.867 -4.418 1 98.81 70 PRO B N 1
ATOM 1602 C CA . PRO B 1 70 ? -16.516 3.875 -3.652 1 98.81 70 PRO B CA 1
ATOM 1603 C C . PRO B 1 70 ? -17.312 2.926 -4.543 1 98.81 70 PRO B C 1
ATOM 1605 O O . PRO B 1 70 ? -17.516 1.761 -4.191 1 98.81 70 PRO B O 1
ATOM 1608 N N . ALA B 1 71 ? -17.766 3.383 -5.688 1 98.81 71 ALA B N 1
ATOM 1609 C CA . ALA B 1 71 ? -18.578 2.523 -6.555 1 98.81 71 ALA B CA 1
ATOM 1610 C C . ALA B 1 71 ? -17.766 1.321 -7.035 1 98.81 71 ALA B C 1
ATOM 1612 O O . ALA B 1 71 ? -18.281 0.2 -7.078 1 98.81 71 ALA B O 1
ATOM 1613 N N . GLY B 1 72 ? -16.531 1.573 -7.438 1 98.75 72 GLY B N 1
ATOM 1614 C CA . GLY B 1 72 ? -15.664 0.478 -7.832 1 98.75 72 GLY B CA 1
ATOM 1615 C C . GLY B 1 72 ? -15.352 -0.473 -6.691 1 98.75 72 GLY B C 1
ATOM 1616 O O . GLY B 1 72 ? -15.281 -1.688 -6.895 1 98.75 72 GLY B O 1
ATOM 1617 N N . VAL B 1 73 ? -15.156 0.09 -5.488 1 98.88 73 VAL B N 1
ATOM 1618 C CA . VAL B 1 73 ? -14.898 -0.723 -4.305 1 98.88 73 VAL B CA 1
ATOM 1619 C C . VAL B 1 73 ? -16.094 -1.622 -4.02 1 98.88 73 VAL B C 1
ATOM 1621 O O . VAL B 1 73 ? -15.938 -2.814 -3.75 1 98.88 73 VAL B O 1
ATOM 1624 N N . GLU B 1 74 ? -17.281 -1.027 -4.109 1 98.88 74 GLU B N 1
ATOM 1625 C CA . GLU B 1 74 ? -18.5 -1.788 -3.875 1 98.88 74 GLU B CA 1
ATOM 1626 C C . GLU B 1 74 ? -18.625 -2.965 -4.84 1 98.88 74 GLU B C 1
ATOM 1628 O O . GLU B 1 74 ? -18.938 -4.082 -4.43 1 98.88 74 GLU B O 1
ATOM 1633 N N . LYS B 1 75 ? -18.375 -2.668 -6.074 1 98.75 75 LYS B N 1
ATOM 1634 C CA . LYS B 1 75 ? -18.453 -3.715 -7.086 1 98.75 75 LYS B CA 1
ATOM 1635 C C . LYS B 1 75 ? -17.438 -4.82 -6.812 1 98.75 75 LYS B C 1
ATOM 1637 O O . LYS B 1 75 ? -17.75 -6.004 -6.918 1 98.75 75 LYS B O 1
ATOM 1642 N N . PHE B 1 76 ? -16.234 -4.461 -6.5 1 98.69 76 PHE B N 1
ATOM 1643 C CA . PHE B 1 76 ? -15.172 -5.43 -6.238 1 98.69 76 PHE B CA 1
ATOM 1644 C C . PHE B 1 76 ? -15.562 -6.352 -5.09 1 98.69 76 PHE B C 1
ATOM 1646 O O . PHE B 1 76 ? -15.547 -7.578 -5.238 1 98.69 76 PHE B O 1
ATOM 1653 N N . PHE B 1 77 ? -15.953 -5.785 -3.969 1 98.69 77 PHE B N 1
ATOM 1654 C CA . PHE B 1 77 ? -16.234 -6.617 -2.805 1 98.69 77 PHE B CA 1
ATOM 1655 C C . PHE B 1 77 ? -17.547 -7.363 -2.975 1 98.69 77 PHE B C 1
ATOM 1657 O O . PHE B 1 77 ? -17.719 -8.461 -2.441 1 98.69 77 PHE B O 1
ATOM 1664 N N . GLY B 1 78 ? -18.484 -6.738 -3.721 1 98.56 78 GLY B N 1
ATOM 1665 C CA . GLY B 1 78 ? -19.641 -7.531 -4.109 1 98.56 78 GLY B CA 1
ATOM 1666 C C . GLY B 1 78 ? -19.266 -8.844 -4.773 1 98.56 78 GLY B C 1
ATOM 1667 O O . GLY B 1 78 ? -19.875 -9.883 -4.488 1 98.56 78 GLY B O 1
ATOM 1668 N N . GLY B 1 79 ? -18.344 -8.773 -5.727 1 97.38 79 GLY B N 1
ATOM 1669 C CA . GLY B 1 79 ? -17.844 -9.984 -6.355 1 97.38 79 GLY B CA 1
ATOM 1670 C C . GLY B 1 79 ? -17.188 -10.938 -5.379 1 97.38 79 GLY B C 1
ATOM 1671 O O . GLY B 1 79 ? -17.391 -12.148 -5.449 1 97.38 79 GLY B O 1
ATOM 1672 N N . ILE B 1 80 ? -16.422 -10.492 -4.477 1 97.44 80 ILE B N 1
ATOM 1673 C CA . ILE B 1 80 ? -15.742 -11.297 -3.463 1 97.44 80 ILE B CA 1
ATOM 1674 C C . ILE B 1 80 ? -16.781 -12.047 -2.629 1 97.44 80 ILE B C 1
ATOM 1676 O O . ILE B 1 80 ? -16.609 -13.242 -2.357 1 97.44 80 ILE B O 1
ATOM 1680 N N . PHE B 1 81 ? -17.797 -11.359 -2.23 1 97.62 81 PHE B N 1
ATOM 1681 C CA . PHE B 1 81 ? -18.828 -11.977 -1.415 1 97.62 81 PHE B CA 1
ATOM 1682 C C . PHE B 1 81 ? -19.609 -13 -2.221 1 97.62 81 PHE B C 1
ATOM 1684 O O . PHE B 1 81 ? -20.016 -14.039 -1.689 1 97.62 81 PHE B O 1
ATOM 1691 N N . GLY B 1 82 ? -19.812 -12.719 -3.494 1 95.75 82 GLY B N 1
ATOM 1692 C CA . GLY B 1 82 ? -20.453 -13.688 -4.371 1 95.75 82 GLY B CA 1
ATOM 1693 C C . GLY B 1 82 ? -19.688 -14.992 -4.477 1 95.75 82 GLY B C 1
ATOM 1694 O O . GLY B 1 82 ? -20.266 -16.047 -4.711 1 95.75 82 GLY B O 1
ATOM 1695 N N . MET B 1 83 ? -18.422 -14.961 -4.25 1 94.81 83 MET B N 1
ATOM 1696 C CA . MET B 1 83 ? -17.547 -16.141 -4.309 1 94.81 83 MET B CA 1
ATOM 1697 C C . MET B 1 83 ? -17.562 -16.891 -2.982 1 94.81 83 MET B C 1
ATOM 1699 O O . MET B 1 83 ? -16.938 -17.938 -2.854 1 94.81 83 MET B O 1
ATOM 1703 N N . GLY B 1 84 ? -18.125 -16.25 -1.995 1 94.88 84 GLY B N 1
ATOM 1704 C CA . GLY B 1 84 ? -18.297 -16.922 -0.717 1 94.88 84 GLY B CA 1
ATOM 1705 C C . GLY B 1 84 ? -17.141 -16.688 0.236 1 94.88 84 GLY B C 1
ATOM 1706 O O . GLY B 1 84 ? -16.938 -17.453 1.18 1 94.88 84 GLY B O 1
ATOM 1707 N N . VAL B 1 85 ? -16.391 -15.68 0.052 1 97.06 85 VAL B N 1
ATOM 1708 C CA . VAL B 1 85 ? -15.266 -15.375 0.928 1 97.06 85 VAL B CA 1
ATOM 1709 C C . VAL B 1 85 ? -15.773 -14.852 2.268 1 97.06 85 VAL B C 1
ATOM 1711 O O . VAL B 1 85 ? -16.688 -14.023 2.311 1 97.06 85 VAL B O 1
ATOM 1714 N N . THR B 1 86 ? -15.18 -15.305 3.389 1 96.88 86 THR B N 1
ATOM 1715 C CA . THR B 1 86 ? -15.617 -14.938 4.734 1 96.88 86 THR B CA 1
ATOM 1716 C C . THR B 1 86 ? -14.422 -14.836 5.676 1 96.88 86 THR B C 1
ATOM 1718 O O . THR B 1 86 ? -13.281 -15.109 5.277 1 96.88 86 THR B O 1
ATOM 1721 N N . GLY B 1 87 ? -14.703 -14.422 6.898 1 98.44 87 GLY B N 1
ATOM 1722 C CA . GLY B 1 87 ? -13.734 -14.523 7.98 1 98.44 87 GLY B CA 1
ATOM 1723 C C . GLY B 1 87 ? -12.555 -13.586 7.816 1 98.44 87 GLY B C 1
ATOM 1724 O O . GLY B 1 87 ? -11.414 -13.953 8.109 1 98.44 87 GLY B O 1
ATOM 1725 N N . HIS B 1 88 ? -12.844 -12.391 7.289 1 98.75 88 HIS B N 1
ATOM 1726 C CA . HIS B 1 88 ? -11.766 -11.438 7.09 1 98.75 88 HIS B CA 1
ATOM 1727 C C . HIS B 1 88 ? -11.289 -10.859 8.422 1 98.75 88 HIS B C 1
ATOM 1729 O O . HIS B 1 88 ? -12.102 -10.547 9.289 1 98.75 88 HIS B O 1
ATOM 1735 N N . LYS B 1 89 ? -10.023 -10.664 8.5 1 98.88 89 LYS B N 1
ATOM 1736 C CA . LYS B 1 89 ? -9.414 -10.07 9.688 1 98.88 89 LYS B CA 1
ATOM 1737 C C . LYS B 1 89 ? -8.203 -9.219 9.32 1 98.88 89 LYS B C 1
ATOM 1739 O O . LYS B 1 89 ? -7.363 -9.633 8.516 1 98.88 89 LYS B O 1
ATOM 1744 N N . LEU B 1 90 ? -8.203 -8.039 9.867 1 98.88 90 LEU B N 1
ATOM 1745 C CA . LEU B 1 90 ? -7.039 -7.16 9.789 1 98.88 90 LEU B CA 1
ATOM 1746 C C . LEU B 1 90 ? -6.285 -7.137 11.117 1 98.88 90 LEU B C 1
ATOM 1748 O O . LEU B 1 90 ? -6.891 -6.957 12.18 1 98.88 90 LEU B O 1
ATOM 1752 N N . GLU B 1 91 ? -5.035 -7.336 11.047 1 98.75 91 GLU B N 1
ATOM 1753 C CA . GLU B 1 91 ? -4.145 -7.223 12.203 1 98.75 91 GLU B CA 1
ATOM 1754 C C . GLU B 1 91 ? -3.104 -6.129 11.992 1 98.75 91 GLU B C 1
ATOM 1756 O O . GLU B 1 91 ? -2.223 -6.258 11.133 1 98.75 91 GLU B O 1
ATOM 1761 N N . LEU B 1 92 ? -3.148 -5.133 12.805 1 98.81 92 LEU B N 1
ATOM 1762 C CA . LEU B 1 92 ? -2.291 -3.965 12.648 1 98.81 92 LEU B CA 1
ATOM 1763 C C . LEU B 1 92 ? -0.829 -4.324 12.891 1 98.81 92 LEU B C 1
ATOM 1765 O O . LEU B 1 92 ? -0.5 -4.961 13.891 1 98.81 92 LEU B O 1
ATOM 1769 N N . ILE B 1 93 ? 0.008 -3.967 11.977 1 98.56 93 ILE B N 1
ATOM 1770 C CA . ILE B 1 93 ? 1.452 -4.039 12.164 1 98.56 93 ILE B CA 1
ATOM 1771 C C . ILE B 1 93 ? 1.958 -2.734 12.773 1 98.56 93 ILE B C 1
ATOM 1773 O O . ILE B 1 93 ? 2.596 -2.74 13.828 1 98.56 93 ILE B O 1
ATOM 1777 N N . GLU B 1 94 ? 1.613 -1.658 12.109 1 97.44 94 GLU B N 1
ATOM 1778 C CA . GLU B 1 94 ? 2.037 -0.335 12.555 1 97.44 94 GLU B CA 1
ATOM 1779 C C . GLU B 1 94 ? 1.103 0.751 12.031 1 97.44 94 GLU B C 1
ATOM 1781 O O . GLU B 1 94 ? 0.559 0.633 10.93 1 97.44 94 GLU B O 1
ATOM 1786 N N . ALA B 1 95 ? 0.927 1.75 12.828 1 97.5 95 ALA B N 1
ATOM 1787 C CA . ALA B 1 95 ? 0.202 2.949 12.414 1 97.5 95 ALA B CA 1
ATOM 1788 C C . ALA B 1 95 ? 1.049 4.199 12.617 1 97.5 95 ALA B C 1
ATOM 1790 O O . ALA B 1 95 ? 1.777 4.309 13.609 1 97.5 95 ALA B O 1
ATOM 1791 N N . GLN B 1 96 ? 0.908 5.066 11.711 1 92.94 96 GLN B N 1
ATOM 1792 C CA . GLN B 1 96 ? 1.516 6.391 11.82 1 92.94 96 GLN B CA 1
ATOM 1793 C C . GLN B 1 96 ? 0.593 7.469 11.266 1 92.94 96 GLN B C 1
ATOM 1795 O O . GLN B 1 96 ? -0.394 7.164 10.594 1 92.94 96 GLN B O 1
ATOM 1800 N N . GLY B 1 97 ? 0.877 8.742 11.711 1 86.75 97 GLY B N 1
ATOM 1801 C CA . GLY B 1 97 ? 0.004 9.781 11.188 1 86.75 97 GLY B CA 1
ATOM 1802 C C . GLY B 1 97 ? 0.584 11.18 11.328 1 86.75 97 GLY B C 1
ATOM 1803 O O . GLY B 1 97 ? 1.448 11.414 12.18 1 86.75 97 GLY B O 1
ATOM 1804 N N . GLU B 1 98 ? 0.228 11.938 10.414 1 83.62 98 GLU B N 1
ATOM 1805 C CA . GLU B 1 98 ? 0.482 13.375 10.43 1 83.62 98 GLU B CA 1
ATOM 1806 C C . GLU B 1 98 ? -0.736 14.156 9.953 1 83.62 98 GLU B C 1
ATOM 1808 O O . GLU B 1 98 ? -1.27 13.883 8.875 1 83.62 98 GLU B O 1
ATOM 1813 N N . GLY B 1 99 ? -1.144 15.18 10.805 1 84.38 99 GLY B N 1
ATOM 1814 C CA . GLY B 1 99 ? -2.328 15.93 10.414 1 84.38 99 GLY B CA 1
ATOM 1815 C C . GLY B 1 99 ? -3.561 15.055 10.266 1 84.38 99 GLY B C 1
ATOM 1816 O O . GLY B 1 99 ? -3.906 14.297 11.172 1 84.38 99 GLY B O 1
ATOM 1817 N N . ASN B 1 100 ? -4.133 15.172 9.031 1 89.19 100 ASN B N 1
ATOM 1818 C CA . ASN B 1 100 ? -5.367 14.438 8.789 1 89.19 100 ASN B CA 1
ATOM 1819 C C . ASN B 1 100 ? -5.105 13.125 8.055 1 89.19 100 ASN B C 1
ATOM 1821 O O . ASN B 1 100 ? -6.043 12.453 7.617 1 89.19 100 ASN B O 1
ATOM 1825 N N . LEU B 1 101 ? -3.871 12.766 7.969 1 93.31 101 LEU B N 1
ATOM 1826 C CA . LEU B 1 101 ? -3.529 11.523 7.289 1 93.31 101 LEU B CA 1
ATOM 1827 C C . LEU B 1 101 ? -3.012 10.484 8.281 1 93.31 101 LEU B C 1
ATOM 1829 O O . LEU B 1 101 ? -2.146 10.789 9.109 1 93.31 101 LEU B O 1
ATOM 1833 N N . LEU B 1 102 ? -3.586 9.375 8.242 1 95.88 102 LEU B N 1
ATOM 1834 C CA . LEU B 1 102 ? -3.092 8.219 8.984 1 95.88 102 LEU B CA 1
ATOM 1835 C C . LEU B 1 102 ? -2.756 7.074 8.039 1 95.88 102 LEU B C 1
ATOM 1837 O O . LEU B 1 102 ? -3.486 6.82 7.074 1 95.88 102 LEU B O 1
ATOM 1841 N N . ILE B 1 103 ? -1.684 6.418 8.312 1 97.62 103 ILE B N 1
ATOM 1842 C CA . ILE B 1 103 ? -1.244 5.258 7.551 1 97.62 103 ILE B CA 1
ATOM 1843 C C . ILE B 1 103 ? -1.282 4.012 8.438 1 97.62 103 ILE B C 1
ATOM 1845 O O . ILE B 1 103 ? -0.746 4.016 9.547 1 97.62 103 ILE B O 1
ATOM 1849 N N . GLY B 1 104 ? -1.98 3.061 7.961 1 98.44 104 GLY B N 1
ATOM 1850 C CA . GLY B 1 104 ? -1.952 1.753 8.602 1 98.44 104 GLY B CA 1
ATOM 1851 C C . GLY B 1 104 ? -1.386 0.666 7.703 1 98.44 104 GLY B C 1
ATOM 1852 O O . GLY B 1 104 ? -1.729 0.585 6.523 1 98.44 104 GLY B O 1
ATOM 1853 N N . THR B 1 105 ? -0.491 -0.117 8.234 1 98.81 105 THR B N 1
ATOM 1854 C CA . THR B 1 105 ? -0.059 -1.366 7.613 1 98.81 105 THR B CA 1
ATOM 1855 C C . THR B 1 105 ? -0.53 -2.564 8.43 1 98.81 105 THR B C 1
ATOM 1857 O O . THR B 1 105 ? -0.562 -2.51 9.664 1 98.81 105 THR B O 1
ATOM 1860 N N . ALA B 1 106 ? -0.931 -3.604 7.715 1 98.88 106 ALA B N 1
ATOM 1861 C CA . ALA B 1 106 ? -1.562 -4.711 8.43 1 98.88 106 ALA B CA 1
ATOM 1862 C C . ALA B 1 106 ? -1.328 -6.035 7.703 1 98.88 106 ALA B C 1
ATOM 1864 O O . ALA B 1 106 ? -1.091 -6.055 6.496 1 98.88 106 ALA B O 1
ATOM 1865 N N . LYS B 1 107 ? -1.364 -7.059 8.484 1 98.81 107 LYS B N 1
ATOM 1866 C CA . LYS B 1 107 ? -1.658 -8.367 7.91 1 98.81 107 LYS B CA 1
ATOM 1867 C C . LYS B 1 107 ? -3.16 -8.562 7.719 1 98.81 107 LYS B C 1
ATOM 1869 O O . LYS B 1 107 ? -3.959 -8.094 8.539 1 98.81 107 LYS B O 1
ATOM 1874 N N . TRP B 1 108 ? -3.539 -9.219 6.676 1 98.69 108 TRP B N 1
ATOM 1875 C CA . TRP B 1 108 ? -4.938 -9.586 6.492 1 98.69 108 TRP B CA 1
ATOM 1876 C C . TRP B 1 108 ? -5.074 -11.086 6.234 1 98.69 108 TRP B C 1
ATOM 1878 O O . TRP B 1 108 ? -4.145 -11.719 5.738 1 98.69 108 TRP B O 1
ATOM 1888 N N . SER B 1 109 ? -6.18 -11.594 6.602 1 98.69 109 SER B N 1
ATOM 1889 C CA . SER B 1 109 ? -6.551 -12.977 6.316 1 98.69 109 SER B CA 1
ATOM 1890 C C . SER B 1 109 ? -8.039 -13.102 6.016 1 98.69 109 SER B C 1
ATOM 1892 O O . SER B 1 109 ? -8.828 -12.234 6.398 1 98.69 109 SER B O 1
ATOM 1894 N N . ALA B 1 110 ? -8.352 -14.164 5.309 1 98.56 110 ALA B N 1
ATOM 1895 C CA . ALA B 1 110 ? -9.742 -14.508 5.008 1 98.56 110 ALA B CA 1
ATOM 1896 C C . ALA B 1 110 ? -9.875 -15.984 4.641 1 98.56 110 ALA B C 1
ATOM 1898 O O . ALA B 1 110 ? -8.875 -16.672 4.449 1 98.56 110 ALA B O 1
ATOM 1899 N N . LYS B 1 111 ? -11.031 -16.438 4.648 1 98.19 111 LYS B N 1
ATOM 1900 C CA . LYS B 1 111 ? -11.375 -17.766 4.145 1 98.19 111 LYS B CA 1
ATOM 1901 C C . LYS B 1 111 ? -11.898 -17.688 2.715 1 98.19 111 LYS B C 1
ATOM 1903 O O . LYS B 1 111 ? -13.031 -17.25 2.486 1 98.19 111 LYS B O 1
ATOM 1908 N N . GLY B 1 112 ? -11.055 -18.109 1.784 1 96.12 112 GLY B N 1
ATOM 1909 C CA . GLY B 1 112 ? -11.438 -18.062 0.381 1 96.12 112 GLY B CA 1
ATOM 1910 C C . GLY B 1 112 ? -11.484 -19.438 -0.263 1 96.12 112 GLY B C 1
ATOM 1911 O O . GLY B 1 112 ? -11.641 -20.453 0.427 1 96.12 112 GLY B O 1
ATOM 1912 N N . LYS B 1 113 ? -11.555 -19.391 -1.618 1 91.94 113 LYS B N 1
ATOM 1913 C CA . LYS B 1 113 ? -11.617 -20.609 -2.406 1 91.94 113 LYS B CA 1
ATOM 1914 C C . LYS B 1 113 ? -10.484 -20.672 -3.43 1 91.94 113 LYS B C 1
ATOM 1916 O O . LYS B 1 113 ? -9.984 -19.625 -3.861 1 91.94 113 LYS B O 1
ATOM 1921 N N . ASP B 1 114 ? -10.117 -21.906 -3.746 1 89.81 114 ASP B N 1
ATOM 1922 C CA . ASP B 1 114 ? -9.156 -22.047 -4.836 1 89.81 114 ASP B CA 1
ATOM 1923 C C . ASP B 1 114 ? -9.867 -22.156 -6.184 1 89.81 114 ASP B C 1
ATOM 1925 O O . ASP B 1 114 ? -11.086 -21.984 -6.266 1 89.81 114 ASP B O 1
ATOM 1929 N N . ALA B 1 115 ? -9.078 -22.328 -7.188 1 87.25 115 ALA B N 1
ATOM 1930 C CA . ALA B 1 115 ? -9.602 -22.359 -8.547 1 87.25 115 ALA B CA 1
ATOM 1931 C C . ALA B 1 115 ? -10.617 -23.469 -8.734 1 87.25 115 ALA B C 1
ATOM 1933 O O . ALA B 1 115 ? -11.484 -23.391 -9.609 1 87.25 115 ALA B O 1
ATOM 1934 N N . LYS B 1 116 ? -10.508 -24.484 -7.984 1 91.88 116 LYS B N 1
ATOM 1935 C CA . LYS B 1 116 ? -11.406 -25.641 -8.086 1 91.88 116 LYS B CA 1
ATOM 1936 C C . LYS B 1 116 ? -12.586 -25.5 -7.129 1 91.88 116 LYS B C 1
ATOM 1938 O O . LYS B 1 116 ? -13.445 -26.375 -7.066 1 91.88 116 LYS B O 1
ATOM 1943 N N . GLY B 1 117 ? -12.57 -24.422 -6.391 1 88.88 117 GLY B N 1
ATOM 1944 C CA . GLY B 1 117 ? -13.695 -24.156 -5.504 1 88.88 117 GLY B CA 1
ATOM 1945 C C . GLY B 1 117 ? -13.5 -24.703 -4.105 1 88.88 117 GLY B C 1
ATOM 1946 O O . GLY B 1 117 ? -14.391 -24.594 -3.26 1 88.88 117 GLY B O 1
ATOM 1947 N N . ALA B 1 118 ? -12.398 -25.297 -3.914 1 94.25 118 ALA B N 1
ATOM 1948 C CA . ALA B 1 118 ? -12.109 -25.828 -2.584 1 94.25 118 ALA B CA 1
ATOM 1949 C C . ALA B 1 118 ? -11.68 -24.719 -1.628 1 94.25 118 ALA B C 1
ATOM 1951 O O . ALA B 1 118 ? -11.055 -23.75 -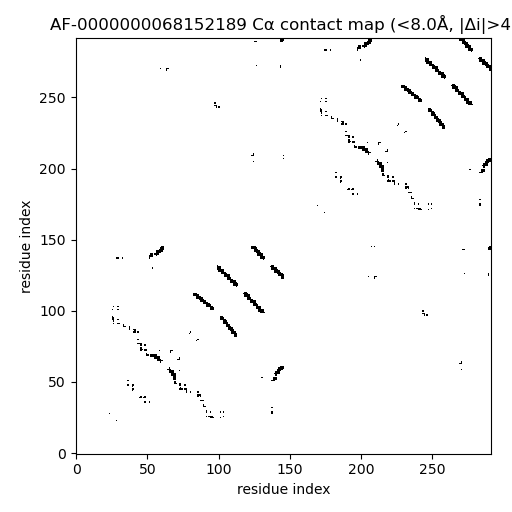2.043 1 94.25 118 ALA B O 1
ATOM 1952 N N . ASP B 1 119 ? -11.945 -24.984 -0.336 1 93.62 119 ASP B N 1
ATOM 1953 C CA . ASP B 1 119 ? -11.586 -24.016 0.683 1 93.62 119 ASP B CA 1
ATOM 1954 C C . ASP B 1 119 ? -10.07 -23.828 0.755 1 93.62 119 ASP B C 1
ATOM 1956 O O . ASP B 1 119 ? -9.32 -24.812 0.754 1 93.62 119 ASP B O 1
ATOM 1960 N N . GLN B 1 120 ? -9.742 -22.531 0.758 1 96.94 120 GLN B N 1
ATOM 1961 C CA . GLN B 1 120 ? -8.336 -22.188 0.889 1 96.94 120 GLN B CA 1
ATOM 1962 C C . GLN B 1 120 ? -8.156 -20.891 1.685 1 96.94 120 GLN B C 1
ATOM 1964 O O . GLN B 1 120 ? -8.82 -19.891 1.41 1 96.94 120 GLN B O 1
ATOM 1969 N N . PRO B 1 121 ? -7.285 -20.953 2.678 1 97.25 121 PRO B N 1
ATOM 1970 C CA . PRO B 1 121 ? -6.988 -19.703 3.363 1 97.25 121 PRO B CA 1
ATOM 1971 C C . PRO B 1 121 ? -6.316 -18.672 2.451 1 97.25 121 PRO B C 1
ATOM 1973 O O . PRO B 1 121 ? -5.473 -19.047 1.627 1 97.25 121 PRO B O 1
ATOM 1976 N N . TRP B 1 122 ? -6.824 -17.453 2.531 1 97.31 122 TRP B N 1
ATOM 1977 C CA . TRP B 1 122 ? -6.168 -16.297 1.914 1 97.31 122 TRP B CA 1
ATOM 1978 C C . TRP B 1 122 ? -5.492 -15.43 2.967 1 97.31 122 TRP B C 1
ATOM 1980 O O . TRP B 1 122 ? -6.008 -15.273 4.074 1 97.31 122 TRP B O 1
ATOM 1990 N N . ALA B 1 123 ? -4.367 -14.891 2.652 1 97.81 123 ALA B N 1
ATOM 1991 C CA . ALA B 1 123 ? -3.693 -13.977 3.566 1 97.81 123 ALA B CA 1
ATOM 1992 C C . ALA B 1 123 ? -2.67 -13.117 2.826 1 97.81 123 ALA B C 1
ATOM 1994 O O . ALA B 1 123 ? -2.266 -13.445 1.71 1 97.81 123 ALA B O 1
ATOM 1995 N N . GLY B 1 124 ? -2.219 -12.055 3.459 1 98.12 124 GLY B N 1
ATOM 1996 C CA . GLY B 1 124 ? -1.209 -11.164 2.916 1 98.12 124 GLY B CA 1
ATOM 1997 C C . GLY B 1 124 ? -0.967 -9.938 3.783 1 98.12 124 GLY B C 1
ATOM 1998 O O . GLY B 1 124 ? -1.147 -9.992 5 1 98.12 124 GLY B O 1
ATOM 1999 N N . VAL B 1 125 ? -0.46 -8.891 3.172 1 98.75 125 VAL B N 1
ATOM 2000 C CA . VAL B 1 125 ? -0.235 -7.609 3.836 1 98.75 125 VAL B CA 1
ATOM 2001 C C . VAL B 1 125 ? -0.955 -6.5 3.074 1 98.75 125 VAL B C 1
ATOM 2003 O O . VAL B 1 125 ? -1.267 -6.648 1.891 1 98.75 125 VAL B O 1
ATOM 2006 N N . ALA B 1 126 ? -1.288 -5.469 3.768 1 98.69 126 ALA B N 1
ATOM 2007 C CA . ALA B 1 126 ? -2.047 -4.355 3.205 1 98.69 126 ALA B CA 1
ATOM 2008 C C . ALA B 1 126 ? -1.548 -3.02 3.75 1 98.69 126 ALA B C 1
ATOM 2010 O O . ALA B 1 126 ? -0.942 -2.969 4.824 1 98.69 126 ALA B O 1
ATOM 2011 N N . THR B 1 127 ? -1.704 -2.027 2.994 1 98.81 127 THR B N 1
ATOM 2012 C CA . THR B 1 127 ? -1.46 -0.644 3.387 1 98.81 127 THR B CA 1
ATOM 2013 C C . THR B 1 127 ? -2.705 0.21 3.16 1 98.81 127 THR B C 1
ATOM 2015 O O . THR B 1 127 ? -3.361 0.095 2.123 1 98.81 127 THR B O 1
ATOM 2018 N N . HIS B 1 128 ? -2.992 1.007 4.152 1 98.81 128 HIS B N 1
ATOM 2019 C CA . HIS B 1 128 ? -4.156 1.886 4.152 1 98.81 128 HIS B CA 1
ATOM 2020 C C . HIS B 1 128 ? -3.76 3.326 4.457 1 98.81 128 HIS B C 1
ATOM 2022 O O . HIS B 1 128 ? -3.076 3.588 5.453 1 98.81 128 HIS B O 1
ATOM 2028 N N . VAL B 1 129 ? -4.125 4.219 3.576 1 98.31 129 VAL B N 1
ATOM 2029 C CA . VAL B 1 129 ? -4.031 5.645 3.867 1 98.31 129 VAL B CA 1
ATOM 2030 C C . VAL B 1 129 ? -5.414 6.199 4.199 1 98.31 129 VAL B C 1
ATOM 2032 O O . VAL B 1 129 ? -6.324 6.16 3.367 1 98.31 129 VAL B O 1
ATOM 2035 N N . PHE B 1 130 ? -5.5 6.68 5.402 1 98.25 130 PHE B N 1
ATOM 2036 C CA . PHE B 1 130 ? -6.762 7.23 5.883 1 98.25 130 PHE B CA 1
ATOM 2037 C C . PHE B 1 130 ? -6.723 8.758 5.879 1 98.25 130 PHE B C 1
ATOM 2039 O O . PHE B 1 130 ? -5.691 9.352 6.188 1 98.25 130 PHE B O 1
ATOM 2046 N N . GLU B 1 131 ? -7.828 9.266 5.562 1 96.69 131 GLU B N 1
ATOM 2047 C CA . GLU B 1 131 ? -8.102 10.68 5.797 1 96.69 131 GLU B CA 1
ATOM 2048 C C . GLU B 1 131 ? -9.055 10.875 6.969 1 96.69 131 GLU B C 1
ATOM 2050 O O . GLU B 1 131 ? -10.164 10.328 6.969 1 96.69 131 GLU B O 1
ATOM 2055 N N . LYS B 1 132 ? -8.57 11.602 7.883 1 95.06 132 LYS B N 1
ATOM 2056 C CA . LYS B 1 132 ? -9.453 11.945 8.992 1 95.06 132 LYS B CA 1
ATOM 2057 C C . LYS B 1 132 ? -10.484 12.984 8.578 1 95.06 132 LYS B C 1
ATOM 2059 O O . LYS B 1 132 ? -10.141 14.023 8.016 1 95.06 132 LYS B O 1
ATOM 2064 N N . GLN B 1 133 ? -11.711 12.68 8.844 1 96 133 GLN B N 1
ATOM 2065 C CA . GLN B 1 133 ? -12.812 13.562 8.477 1 96 133 GLN B CA 1
ATOM 2066 C C . GLN B 1 133 ? -13.062 14.609 9.562 1 96 133 GLN B C 1
ATOM 2068 O O . GLN B 1 133 ? -12.516 14.516 10.664 1 96 133 GLN B O 1
ATOM 2073 N N . ALA B 1 134 ? -13.898 15.523 9.242 1 94.38 134 ALA B N 1
ATOM 2074 C CA . ALA B 1 134 ? -14.203 16.609 10.164 1 94.38 134 ALA B CA 1
ATOM 2075 C C . ALA B 1 134 ? -14.828 16.094 11.453 1 94.38 134 ALA B C 1
ATOM 2077 O O . ALA B 1 134 ? -14.609 16.656 12.531 1 94.38 134 ALA B O 1
ATOM 2078 N N . ASP B 1 135 ? -15.531 15.047 11.352 1 94.56 135 ASP B N 1
ATOM 2079 C CA . ASP B 1 135 ? -16.219 14.492 12.516 1 94.56 135 ASP B CA 1
ATOM 2080 C C . ASP B 1 135 ? -15.312 13.5 13.258 1 94.56 135 ASP B C 1
ATOM 2082 O O . ASP B 1 135 ? -15.75 12.844 14.203 1 94.56 135 ASP B O 1
ATOM 2086 N N . GLY B 1 136 ? -14.141 13.305 12.781 1 92.69 136 GLY B N 1
ATOM 2087 C CA . GLY B 1 136 ? -13.164 12.469 13.461 1 92.69 136 GLY B CA 1
ATOM 2088 C C . GLY B 1 136 ? -13.094 11.062 12.891 1 92.69 136 GLY B C 1
ATOM 2089 O O . GLY B 1 136 ? -12.172 10.305 13.203 1 92.69 136 GLY B O 1
ATOM 2090 N N . SER B 1 137 ? -14.023 10.727 12.039 1 95.19 137 SER B N 1
ATOM 2091 C CA . SER B 1 137 ? -14 9.391 11.445 1 95.19 137 SER B CA 1
ATOM 2092 C C . SER B 1 137 ? -12.906 9.273 10.391 1 95.19 137 SER B C 1
ATOM 2094 O O . SER B 1 137 ? -12.398 10.281 9.906 1 95.19 137 SER B O 1
ATOM 2096 N N . LEU B 1 138 ? -12.547 8.055 10.172 1 97.69 138 LEU B N 1
ATOM 2097 C CA . LEU B 1 138 ? -11.516 7.789 9.172 1 97.69 138 LEU B CA 1
ATOM 2098 C C . LEU B 1 138 ? -12.141 7.246 7.887 1 97.69 138 LEU B C 1
ATOM 2100 O O . LEU B 1 138 ? -13 6.363 7.934 1 97.69 138 LEU B O 1
ATOM 2104 N N . LYS B 1 139 ? -11.703 7.809 6.789 1 98.69 139 LYS B N 1
ATOM 2105 C CA . LYS B 1 139 ? -12.039 7.23 5.492 1 98.69 139 LYS B CA 1
ATOM 2106 C C . LYS B 1 139 ? -10.781 6.848 4.719 1 98.69 139 LYS B C 1
ATOM 2108 O O . LYS B 1 139 ? -9.75 7.516 4.828 1 98.69 139 LYS B O 1
ATOM 2113 N N . LEU B 1 140 ? -10.922 5.809 3.965 1 98.81 140 LEU B N 1
ATOM 2114 C CA . 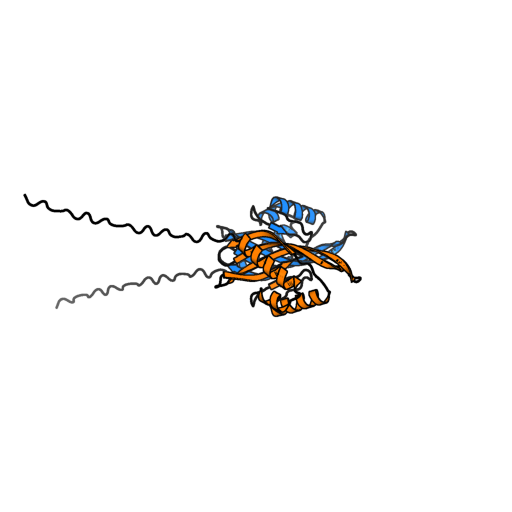LEU B 1 140 ? -9.805 5.289 3.182 1 98.81 140 LEU B CA 1
ATOM 2115 C C . LEU B 1 140 ? -9.625 6.094 1.897 1 98.81 140 LEU B C 1
ATOM 2117 O O . LEU B 1 140 ? -10.531 6.164 1.07 1 98.81 140 LEU B O 1
ATOM 2121 N N . ARG B 1 141 ? -8.453 6.664 1.8 1 98.19 141 ARG B N 1
ATOM 2122 C CA . ARG B 1 141 ? -8.07 7.387 0.594 1 98.19 141 ARG B CA 1
ATOM 2123 C C . ARG B 1 141 ? -7.301 6.484 -0.365 1 98.19 141 ARG B C 1
ATOM 2125 O O . ARG B 1 141 ? -7.406 6.633 -1.584 1 98.19 141 ARG B O 1
ATOM 2132 N N . VAL B 1 142 ? -6.457 5.688 0.129 1 98.69 142 VAL B N 1
ATOM 2133 C CA . VAL B 1 142 ? -5.727 4.68 -0.633 1 98.69 142 VAL B CA 1
ATOM 2134 C C . VAL B 1 142 ? -5.785 3.34 0.095 1 98.69 142 VAL B C 1
ATOM 2136 O O . VAL B 1 142 ? -5.621 3.283 1.315 1 98.69 142 VAL B O 1
ATOM 2139 N N . HIS B 1 143 ? -6.074 2.281 -0.584 1 98.94 143 HIS B N 1
ATOM 2140 C CA . HIS B 1 143 ? -6.117 0.91 -0.091 1 98.94 143 HIS B CA 1
ATOM 2141 C C . HIS B 1 143 ? -5.473 -0.052 -1.082 1 98.94 143 HIS B C 1
ATOM 2143 O O . HIS B 1 143 ? -5.977 -0.235 -2.193 1 98.94 143 HIS B O 1
ATOM 2149 N N . THR B 1 144 ? -4.324 -0.585 -0.688 1 98.75 144 THR B N 1
ATOM 2150 C CA . THR B 1 144 ? -3.65 -1.582 -1.512 1 98.75 144 THR B CA 1
ATOM 2151 C C . THR B 1 144 ? -3.328 -2.83 -0.696 1 98.75 144 THR B C 1
ATOM 2153 O O . THR B 1 144 ? -3.105 -2.748 0.514 1 98.75 144 THR B O 1
ATOM 2156 N N . PHE B 1 145 ? -3.387 -3.965 -1.391 1 98.19 145 PHE B N 1
ATOM 2157 C CA . PHE B 1 145 ? -3.045 -5.211 -0.717 1 98.19 145 PHE B CA 1
ATOM 2158 C C . PHE B 1 145 ? -2.51 -6.234 -1.712 1 98.19 145 PHE B C 1
ATOM 2160 O O . PHE B 1 145 ? -2.686 -6.082 -2.922 1 98.19 145 PHE B O 1
ATOM 2167 N N . ASN B 1 146 ? -1.803 -7.254 -1.193 1 95.5 146 ASN B N 1
ATOM 2168 C CA . ASN B 1 146 ? -1.297 -8.336 -2.033 1 95.5 146 ASN B CA 1
ATOM 2169 C C . ASN B 1 146 ? -1.935 -9.672 -1.669 1 95.5 146 ASN B C 1
ATOM 2171 O O . ASN B 1 146 ? -2.506 -9.82 -0.587 1 95.5 146 ASN B O 1
#

Solvent-accessible surface area (backbone atoms only — not comparable to full-atom values): 15917 Å² total; per-residue (Å²): 135,84,80,78,80,78,79,78,78,78,80,79,76,80,76,78,73,71,73,69,73,69,76,74,58,48,47,60,57,48,50,51,51,42,53,54,47,30,52,27,53,60,66,62,33,28,67,61,47,20,68,40,36,34,78,81,12,41,39,32,50,66,84,47,50,84,33,61,18,29,69,43,47,21,53,52,45,42,52,45,42,72,71,59,45,38,69,49,44,70,44,80,74,47,50,42,68,57,93,50,37,35,39,38,31,26,40,37,37,30,41,33,60,44,97,85,63,44,84,32,82,41,66,32,36,33,43,34,35,27,37,51,43,95,88,65,49,70,24,34,40,34,40,37,37,65,134,83,79,79,80,78,80,78,79,78,80,77,75,80,76,77,72,72,74,68,72,70,77,76,57,50,47,59,58,49,50,52,50,40,51,54,48,30,51,28,53,59,64,59,33,28,66,62,47,20,67,40,37,35,78,80,12,42,41,33,48,67,84,47,51,86,34,61,19,27,68,44,47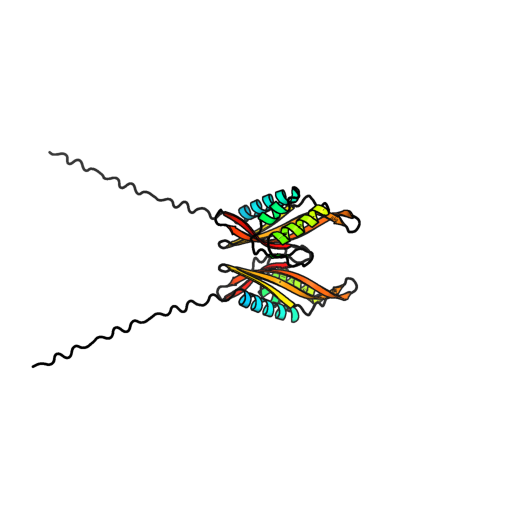,21,53,54,46,42,53,45,42,72,69,61,45,40,68,49,42,69,43,80,72,48,50,42,67,58,95,52,36,34,39,38,32,27,39,36,37,30,39,33,60,44,97,85,63,44,83,34,82,41,66,33,36,35,42,36,34,28,37,51,41,95,88,66,48,69,25,34,39,33,40,38,36,65

Nearest PDB structures (foldseek):
  3hx8-assembly2_C  TM=9.498E-01  e=8.999E-14  Mesorhizobium loti
  5ien-assembly1_A  TM=9.510E-01  e=1.584E-12  synthetic construct
  5iep-assembly1_A  TM=9.336E-01  e=4.468E-12  synthetic construct
  5ien-assembly2_B  TM=9.181E-01  e=2.021E-12  synthetic construct
  5bka-assembly1_C  TM=7.311E-01  e=1.365E-06  Streptomyces coelicolor A3(2)

pLDDT: mean 89.36, std 17.08, range [39.66, 98.94]

InterPro domains:
  IPR027843 Domain of unknown function DUF4440 [PF14534] (30-136)
  IPR032710 NTF2-like domain superfamily [SSF54427] (28-146)

Secondary structure (DSSP, 8-state):
-------------------------HHHHHHHHHHHHHHHHHTT-HHHHHTTEEEEEEEE-TT---EEHHHHHHHHHHHHHHTT-EEEEEEEEEEEEETTEEEEEEEEEEEEE-TTS-EEEEEEEEEEEEEE-TTS-EEEEEEEE-/-------------------------HHHHHHHHHHHHHHHHHTT-HHHHHTTEEEEEEEE-TT---EEHHHHHHHHHHHHHHTT-EEEEEEEEEEEEETTEEEEEEEEEEEEE-TTS-EEEEEEEEEEEEEE-TTS-EEEEEEEE-

Foldseek 3Di:
DPPPPPPPPPPPDPPPPPPPVPPPDQVVQVVVVQVQLQVCLQVLPLLSNLVQADQQAWEQEPVRDTAGHSVRSSVVSNVVVVQPKHDKHWAWPDWDDDDQKIKTKTKIKIWGADPVSHIDIDIWMKMFIWGQDPVRHTHTRYIYID/DPPPPPPPPPPPPPPPPPPPVPPPDQVVQVVVVQVQLQVCLQVLPLLSNLVQADQQAWEQEPVRDTAGHSVRSSVVSNVVVVQPKHDKHWAWPDWDDDDQKIKTKTKIKIWGADPVSHIDIDIWMKMFIWGQDPVRHTHTRYIYID